Protein AF-A0A9E0LJZ6-F1 (afdb_monomer)

Structure (mmCIF, N/CA/C/O backbone):
data_AF-A0A9E0LJZ6-F1
#
_entry.id   AF-A0A9E0LJZ6-F1
#
loop_
_atom_site.group_PDB
_atom_site.id
_atom_site.type_symbol
_atom_site.label_atom_id
_atom_site.label_alt_id
_atom_site.label_comp_id
_atom_site.label_asym_id
_atom_site.label_entity_id
_atom_site.label_seq_id
_atom_site.pdbx_PDB_ins_code
_atom_site.Cartn_x
_atom_site.Cartn_y
_atom_site.Cartn_z
_atom_site.occupancy
_atom_site.B_iso_or_equiv
_atom_site.auth_seq_id
_atom_site.auth_comp_id
_atom_site.auth_asym_id
_atom_site.auth_atom_id
_atom_site.pdbx_PDB_model_num
ATOM 1 N N . MET A 1 1 ? -37.321 49.271 15.156 1.00 60.94 1 MET A N 1
ATOM 2 C CA . MET A 1 1 ? -35.929 49.272 14.644 1.00 60.94 1 MET A CA 1
ATOM 3 C C . MET A 1 1 ? -35.873 50.138 13.396 1.00 60.94 1 MET A C 1
ATOM 5 O O . MET A 1 1 ? -36.843 50.099 12.647 1.00 60.94 1 MET A O 1
ATOM 9 N N . PRO A 1 2 ? -34.810 50.928 13.169 1.00 79.31 2 PRO A N 1
ATOM 10 C CA . PRO A 1 2 ? -34.727 51.761 11.975 1.00 79.31 2 PRO A CA 1
ATOM 11 C C . PRO A 1 2 ? -34.652 50.883 10.706 1.00 79.31 2 PRO A C 1
ATOM 13 O O . PRO A 1 2 ? -34.009 49.830 10.750 1.00 79.31 2 PRO A O 1
ATOM 16 N N . PRO A 1 3 ? -35.266 51.294 9.577 1.00 79.38 3 PRO A N 1
ATOM 17 C CA . PRO A 1 3 ? -35.329 50.508 8.331 1.00 79.38 3 PRO A CA 1
ATOM 18 C C . PRO A 1 3 ? -33.958 50.049 7.807 1.00 79.38 3 PRO A C 1
ATOM 20 O O . PRO A 1 3 ? -33.821 48.985 7.201 1.00 79.38 3 PRO A O 1
ATOM 23 N N . ILE A 1 4 ? -32.923 50.837 8.104 1.00 78.06 4 ILE A N 1
ATOM 24 C CA . ILE A 1 4 ? -31.530 50.566 7.743 1.00 78.06 4 ILE A CA 1
ATOM 25 C C . ILE A 1 4 ? -30.999 49.331 8.486 1.00 78.06 4 ILE A C 1
ATOM 27 O O . ILE A 1 4 ? -30.350 48.485 7.876 1.00 78.06 4 ILE A O 1
ATOM 31 N N . LEU A 1 5 ? -31.330 49.163 9.773 1.00 74.12 5 LEU A N 1
ATOM 32 C CA . LEU A 1 5 ? -30.885 47.998 10.548 1.00 74.12 5 LEU A CA 1
ATOM 33 C C . LEU A 1 5 ? -31.513 46.697 10.032 1.00 74.12 5 LEU A C 1
ATOM 35 O O . LEU A 1 5 ? -30.839 45.674 9.986 1.00 74.12 5 LEU A O 1
ATOM 39 N N . ILE A 1 6 ? -32.785 46.741 9.624 1.00 79.94 6 ILE A N 1
ATOM 40 C CA . ILE A 1 6 ? -33.495 45.574 9.074 1.00 79.94 6 ILE A CA 1
ATOM 41 C C . ILE A 1 6 ? -32.870 45.155 7.737 1.00 79.94 6 ILE A C 1
ATOM 43 O O . ILE A 1 6 ? -32.620 43.973 7.514 1.00 79.94 6 ILE A O 1
ATOM 47 N N . SER A 1 7 ? -32.548 46.127 6.881 1.00 80.12 7 SER A N 1
ATOM 48 C CA . SER A 1 7 ? -31.916 45.878 5.579 1.00 80.12 7 SER A CA 1
ATOM 49 C C . SER A 1 7 ? -30.518 45.263 5.720 1.00 80.12 7 SER A C 1
ATOM 51 O O . SER A 1 7 ? -30.188 44.311 5.015 1.00 80.12 7 SER A O 1
ATOM 53 N N . ILE A 1 8 ? -29.715 45.744 6.678 1.00 80.94 8 ILE A N 1
ATOM 54 C CA . ILE A 1 8 ? -28.389 45.178 6.975 1.00 80.94 8 ILE A CA 1
ATOM 55 C C . ILE A 1 8 ? -28.513 43.743 7.505 1.00 80.94 8 ILE A C 1
ATOM 57 O O . ILE A 1 8 ? -27.763 42.865 7.083 1.00 80.94 8 ILE A O 1
ATOM 61 N N . LEU A 1 9 ? -29.482 43.475 8.387 1.00 80.25 9 LEU A N 1
ATOM 62 C CA . LEU A 1 9 ? -29.691 42.139 8.948 1.00 80.25 9 LEU A CA 1
ATOM 63 C C . LEU A 1 9 ? -30.089 41.117 7.869 1.00 80.25 9 LEU A C 1
ATOM 65 O O . LEU A 1 9 ? -29.582 39.997 7.862 1.00 80.25 9 LEU A O 1
ATOM 69 N N . LEU A 1 10 ? -30.956 41.515 6.932 1.00 82.19 10 LEU A N 1
ATOM 70 C CA . LEU A 1 10 ? -31.375 40.673 5.808 1.00 82.19 10 LEU A CA 1
ATOM 71 C C . LEU A 1 10 ? -30.221 40.388 4.838 1.00 82.19 10 LEU A C 1
ATOM 73 O O . LEU A 1 10 ? -30.080 39.253 4.387 1.00 82.19 10 LEU A O 1
ATOM 77 N N . LEU A 1 11 ? -29.365 41.377 4.565 1.00 82.75 11 LEU A N 1
ATOM 78 C CA . LEU A 1 11 ? -28.165 41.193 3.742 1.00 82.75 11 LEU A CA 1
ATOM 79 C C . LEU A 1 11 ? -27.162 40.235 4.395 1.00 82.75 11 LEU A C 1
ATOM 81 O O . LEU A 1 11 ? -26.639 39.349 3.722 1.00 82.75 11 LEU A O 1
ATOM 85 N N . LEU A 1 12 ? -26.934 40.359 5.705 1.00 79.44 12 LEU A N 1
ATOM 86 C CA . LEU A 1 12 ? -26.069 39.440 6.450 1.00 79.44 12 LEU A CA 1
ATOM 87 C C . LEU A 1 12 ? -26.633 38.015 6.462 1.00 79.44 12 LEU A C 1
ATOM 89 O O . LEU A 1 12 ? -25.883 37.054 6.292 1.00 79.44 12 LEU A O 1
ATOM 93 N N . PHE A 1 13 ? -27.952 37.868 6.608 1.00 80.19 13 PHE A N 1
ATOM 94 C CA . PHE A 1 13 ? -28.607 36.563 6.569 1.00 80.19 13 PHE A CA 1
ATOM 95 C C . PHE A 1 13 ? -28.528 35.924 5.177 1.00 80.19 13 PHE A C 1
ATOM 97 O O . PHE A 1 13 ? -28.202 34.744 5.060 1.00 80.19 13 PHE A O 1
ATOM 104 N N . ALA A 1 14 ? -28.754 36.705 4.118 1.00 75.50 14 ALA A N 1
ATOM 105 C CA . ALA A 1 14 ? -28.622 36.247 2.738 1.00 75.50 14 ALA A CA 1
ATOM 106 C C . ALA A 1 14 ? -27.175 35.849 2.403 1.00 75.50 14 ALA A C 1
ATOM 108 O O . ALA A 1 14 ? -26.958 34.795 1.808 1.00 75.50 14 ALA A O 1
ATOM 109 N N . ALA A 1 15 ? -26.183 36.629 2.846 1.00 71.81 15 ALA A N 1
ATOM 110 C CA . ALA A 1 15 ? -24.767 36.309 2.669 1.00 71.81 15 ALA A CA 1
ATOM 111 C C . ALA A 1 15 ? -24.363 35.033 3.428 1.00 71.81 15 ALA A C 1
ATOM 113 O O . ALA A 1 15 ? -23.683 34.175 2.868 1.00 71.81 15 ALA A O 1
ATOM 114 N N . ALA A 1 16 ? -24.828 34.857 4.670 1.00 67.50 16 ALA A N 1
ATOM 115 C CA . ALA A 1 16 ? -24.581 33.648 5.454 1.00 67.50 16 ALA A CA 1
ATOM 116 C C . ALA A 1 16 ? -25.258 32.411 4.841 1.00 67.50 16 ALA A C 1
ATOM 118 O O . ALA A 1 16 ? -24.659 31.337 4.790 1.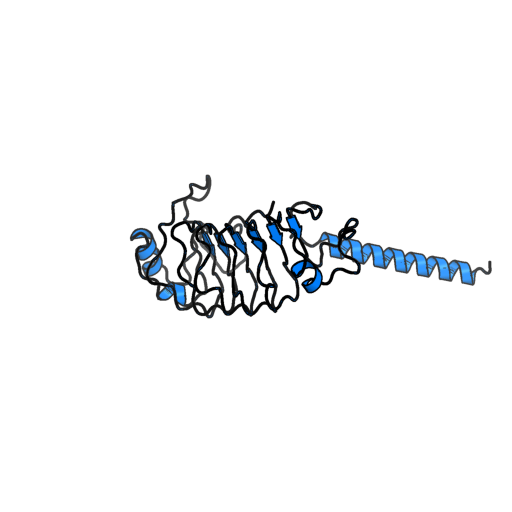00 67.50 16 ALA A O 1
ATOM 119 N N . PHE A 1 17 ? -26.486 32.557 4.336 1.00 71.31 17 PHE A N 1
ATOM 120 C CA . PHE A 1 17 ? -27.202 31.489 3.643 1.00 71.31 17 PHE A CA 1
ATOM 121 C C . PHE A 1 17 ? -26.508 31.099 2.335 1.00 71.31 17 PHE A C 1
ATOM 123 O O . PHE A 1 17 ? -26.328 29.913 2.072 1.00 71.31 17 PHE A O 1
ATOM 130 N N . PHE A 1 18 ? -26.059 32.080 1.550 1.00 64.56 18 PHE A N 1
ATOM 131 C CA . PHE A 1 18 ? -25.319 31.842 0.315 1.00 64.56 18 PHE A CA 1
ATOM 132 C C . PHE A 1 18 ? -23.968 31.173 0.591 1.00 64.56 18 PHE A C 1
ATOM 134 O O . PHE A 1 18 ? -23.630 30.194 -0.064 1.00 64.56 18 PHE A O 1
ATOM 141 N N . LEU A 1 19 ? -23.241 31.603 1.628 1.00 61.75 19 LEU A N 1
ATOM 142 C CA . LEU A 1 19 ? -22.002 30.955 2.065 1.00 61.75 19 LEU A CA 1
ATOM 143 C C . LEU A 1 19 ? -22.247 29.503 2.512 1.00 61.75 19 LEU A C 1
ATOM 145 O O . LEU A 1 19 ? -21.503 28.606 2.127 1.00 61.75 19 LEU A O 1
ATOM 149 N N . LEU A 1 20 ? -23.318 29.247 3.273 1.00 54.41 20 LEU A N 1
ATOM 150 C CA . LEU A 1 20 ? -23.726 27.897 3.680 1.00 54.41 20 LEU A CA 1
ATOM 151 C C . LEU A 1 20 ? -24.157 27.031 2.493 1.00 54.41 20 LEU A C 1
ATOM 153 O O . LEU A 1 20 ? -23.906 25.827 2.497 1.00 54.41 20 LEU A O 1
ATOM 157 N N . MET A 1 21 ? -24.802 27.619 1.488 1.00 57.84 21 MET A N 1
ATOM 158 C CA . MET A 1 21 ? -25.210 26.932 0.269 1.00 57.84 21 MET A CA 1
ATOM 159 C C . MET A 1 21 ? -23.995 26.592 -0.601 1.00 57.84 21 MET A C 1
ATOM 161 O O . MET A 1 21 ? -23.871 25.447 -1.017 1.00 57.84 21 MET A O 1
ATOM 165 N N . VAL A 1 22 ? -23.060 27.526 -0.795 1.00 48.44 22 VAL A N 1
ATOM 166 C CA . VAL A 1 22 ? -21.794 27.289 -1.509 1.00 48.44 22 VAL A CA 1
ATOM 167 C C . VAL A 1 22 ? -20.952 26.235 -0.784 1.00 48.44 22 VAL A C 1
ATOM 169 O O . VAL A 1 22 ? -20.462 25.312 -1.426 1.00 48.44 22 VAL A O 1
ATOM 172 N N . LEU A 1 23 ? -20.869 26.283 0.551 1.00 42.31 23 LEU A N 1
ATOM 173 C CA . LEU A 1 23 ? -20.229 25.233 1.354 1.00 42.31 23 LEU A CA 1
ATOM 174 C C . LEU A 1 23 ? -20.930 23.875 1.192 1.00 42.31 23 LEU A C 1
ATOM 176 O O . LEU A 1 23 ? -20.259 22.857 1.076 1.00 42.31 23 LEU A O 1
ATOM 180 N N . ARG A 1 24 ? -22.268 23.829 1.150 1.00 39.94 24 ARG A N 1
ATOM 181 C CA . ARG A 1 24 ? -23.022 22.580 0.924 1.00 39.94 24 ARG A CA 1
ATOM 182 C C . ARG A 1 24 ? -22.837 22.010 -0.481 1.00 39.94 24 ARG A C 1
ATOM 184 O O . ARG A 1 24 ? -22.787 20.793 -0.602 1.00 39.94 24 ARG A O 1
ATOM 191 N N . VAL A 1 25 ? -22.746 22.865 -1.499 1.00 38.38 25 VAL A N 1
ATOM 192 C CA . VAL A 1 25 ? -22.549 22.468 -2.902 1.00 38.38 25 VAL A CA 1
ATOM 193 C C . VAL A 1 25 ? -21.117 21.976 -3.133 1.00 38.38 25 VAL A C 1
ATOM 195 O O . VAL A 1 25 ? -20.922 20.940 -3.755 1.00 38.38 25 VAL A O 1
ATOM 198 N N . GLN A 1 26 ? -20.111 22.630 -2.545 1.00 38.53 26 GLN A N 1
ATOM 199 C CA . GLN A 1 26 ? -18.722 22.147 -2.588 1.00 38.53 26 GLN A CA 1
ATOM 200 C C . GLN A 1 26 ? -18.559 20.797 -1.866 1.00 38.53 26 GLN A C 1
ATOM 202 O O . GLN A 1 26 ? -17.818 19.937 -2.326 1.00 38.53 26 GLN A O 1
ATOM 207 N N . LEU A 1 27 ? -19.307 20.567 -0.780 1.00 41.47 27 LEU A N 1
ATOM 208 C CA . LEU A 1 27 ? -19.305 19.295 -0.045 1.00 41.47 27 LEU A CA 1
ATOM 209 C C . LEU A 1 27 ? -20.118 18.172 -0.724 1.00 41.47 27 LEU A C 1
ATOM 211 O O . LEU A 1 27 ? -20.012 17.021 -0.301 1.00 41.47 27 LEU A O 1
ATOM 215 N N . SER A 1 28 ? -20.956 18.468 -1.728 1.00 35.09 28 SER A N 1
ATOM 216 C CA . SER A 1 28 ? -21.758 17.450 -2.431 1.00 35.09 28 SER A CA 1
ATOM 217 C C . SER A 1 28 ? -21.076 16.843 -3.657 1.00 35.09 28 SER A C 1
ATOM 219 O O . SER A 1 28 ? -21.513 15.786 -4.106 1.00 35.09 28 SER A O 1
ATOM 221 N N . ASP A 1 29 ? -20.011 17.466 -4.169 1.00 32.94 29 ASP A N 1
ATOM 222 C CA . ASP A 1 29 ? -19.347 17.047 -5.413 1.00 32.94 29 ASP A CA 1
ATOM 223 C C . ASP A 1 29 ? -18.128 16.128 -5.211 1.00 32.94 29 ASP A C 1
ATOM 225 O O . ASP A 1 29 ? -17.578 15.606 -6.189 1.00 32.94 29 ASP A O 1
ATOM 229 N N . SER A 1 30 ? -17.745 15.825 -3.964 1.00 34.53 30 SER A N 1
ATOM 230 C CA . SER A 1 30 ? -16.777 14.756 -3.683 1.00 34.53 30 SER A CA 1
ATOM 231 C C . SER A 1 30 ? -17.416 13.395 -3.979 1.00 34.53 30 SER A C 1
ATOM 233 O O . SER A 1 30 ? -18.012 12.743 -3.120 1.00 34.53 30 SER A O 1
ATOM 235 N N . ARG A 1 31 ? -17.249 12.927 -5.223 1.00 35.88 31 ARG A N 1
ATOM 236 C CA . ARG A 1 31 ? -17.600 11.581 -5.732 1.00 35.88 31 ARG A CA 1
ATOM 237 C C . ARG A 1 31 ? -16.833 10.427 -5.044 1.00 35.88 31 ARG A C 1
ATOM 239 O O . ARG A 1 31 ? -16.705 9.347 -5.617 1.00 35.88 31 ARG A O 1
ATOM 246 N N . PHE A 1 32 ? -16.324 10.636 -3.830 1.00 39.72 32 PHE A N 1
ATOM 247 C CA . PHE A 1 32 ? -15.337 9.775 -3.175 1.00 39.72 32 PHE A CA 1
ATOM 248 C C . PHE A 1 32 ? -15.751 9.187 -1.821 1.00 39.72 32 PHE A C 1
ATOM 250 O O . PHE A 1 32 ? -15.010 8.368 -1.291 1.00 39.72 32 PHE A O 1
ATOM 257 N N . ILE A 1 33 ? -16.949 9.466 -1.294 1.00 41.44 33 ILE A N 1
ATOM 258 C CA . ILE A 1 33 ? -17.387 8.869 -0.019 1.00 41.44 33 ILE A CA 1
ATOM 259 C C . ILE A 1 33 ? -18.487 7.829 -0.254 1.00 41.44 33 ILE A C 1
ATOM 261 O O . ILE A 1 33 ? -19.684 8.130 -0.273 1.00 41.44 33 ILE A O 1
ATOM 265 N N . THR A 1 34 ? -18.096 6.563 -0.398 1.00 38.53 34 THR A N 1
ATOM 266 C CA . THR A 1 34 ? -19.027 5.437 -0.281 1.00 38.53 34 THR A CA 1
ATOM 267 C C . THR A 1 34 ? -19.486 5.315 1.177 1.00 38.53 34 THR A C 1
ATOM 269 O O . THR A 1 34 ? -18.719 4.902 2.031 1.00 38.53 34 THR A O 1
ATOM 272 N N . LYS A 1 35 ? -20.751 5.675 1.446 1.00 43.59 35 LYS A N 1
ATOM 273 C CA . LYS A 1 35 ? -21.507 5.501 2.711 1.00 43.59 35 LYS A CA 1
ATOM 274 C C . LYS A 1 35 ? -20.855 6.085 3.984 1.00 43.59 35 LYS A C 1
ATOM 276 O O . LYS A 1 35 ? -20.031 5.462 4.634 1.00 43.59 35 LYS A O 1
ATOM 281 N N . LYS A 1 36 ? -21.375 7.240 4.423 1.00 50.03 36 LYS A N 1
ATOM 282 C CA . LYS A 1 36 ? -21.139 7.885 5.735 1.00 50.03 36 LYS A CA 1
ATOM 283 C C . LYS A 1 36 ? -21.198 6.884 6.909 1.00 50.03 36 LYS A C 1
ATOM 285 O O . LYS A 1 36 ? -22.291 6.591 7.398 1.00 50.03 36 LYS A O 1
ATOM 290 N N . ARG A 1 37 ? -20.054 6.388 7.389 1.00 55.22 37 ARG A N 1
ATOM 291 C CA . ARG A 1 37 ? -19.952 5.660 8.668 1.00 55.22 37 ARG A CA 1
ATOM 292 C C . ARG A 1 37 ? -19.611 6.623 9.805 1.00 55.22 37 ARG A C 1
ATOM 294 O O . ARG A 1 37 ? -19.312 7.789 9.586 1.00 55.22 37 ARG A O 1
ATOM 301 N N . ARG A 1 38 ? -19.735 6.165 11.048 1.00 66.25 38 ARG A N 1
ATOM 302 C CA . ARG A 1 38 ? -19.218 6.881 12.224 1.00 66.25 38 ARG A CA 1
ATOM 303 C C . ARG A 1 38 ? -17.930 6.194 12.659 1.00 66.25 38 ARG A C 1
ATOM 305 O O . ARG A 1 38 ? -17.842 4.973 12.547 1.00 66.25 38 ARG A O 1
ATOM 312 N N . ASN A 1 39 ? -16.975 6.959 13.183 1.00 76.12 39 ASN A N 1
ATOM 313 C CA . ASN A 1 39 ? -15.792 6.378 13.815 1.00 76.12 39 ASN A CA 1
ATOM 314 C C . ASN A 1 39 ? -16.219 5.530 15.026 1.00 76.12 39 ASN A C 1
ATOM 316 O O . ASN A 1 39 ? -17.137 5.888 15.768 1.00 76.12 39 ASN A O 1
ATOM 320 N N . THR A 1 40 ? -15.560 4.392 15.205 1.00 83.00 40 THR A N 1
ATOM 321 C CA . THR A 1 40 ? -15.781 3.428 16.288 1.00 83.00 40 THR A CA 1
ATOM 322 C C . THR A 1 40 ? -14.434 2.994 16.867 1.00 83.00 40 THR A C 1
ATOM 324 O O . THR A 1 40 ? -13.382 3.395 16.378 1.00 83.00 40 THR A O 1
ATOM 327 N N . ARG A 1 41 ? -14.440 2.126 17.886 1.00 84.12 41 ARG A N 1
ATOM 328 C CA . ARG A 1 41 ? -13.200 1.500 18.375 1.00 84.12 41 ARG A CA 1
ATOM 329 C C . ARG A 1 41 ? -12.527 0.581 17.348 1.00 84.12 41 ARG A C 1
ATOM 331 O O . ARG A 1 41 ? -11.346 0.313 17.498 1.00 84.12 41 ARG A O 1
ATOM 338 N N . LYS A 1 42 ? -13.259 0.126 16.323 1.00 87.62 42 LYS A N 1
ATOM 339 C CA . LYS A 1 42 ? -12.768 -0.803 15.291 1.00 87.62 42 LYS A CA 1
ATOM 340 C C . LYS A 1 42 ? -12.464 -0.142 13.949 1.00 87.62 42 LYS A C 1
ATOM 342 O O . LYS A 1 42 ? -11.757 -0.731 13.144 1.00 87.62 42 LYS A O 1
ATOM 347 N N . TYR A 1 43 ? -12.991 1.056 13.715 1.00 85.38 43 TYR A N 1
ATOM 348 C CA . TYR A 1 43 ? -12.867 1.781 12.452 1.00 85.38 43 TYR A CA 1
ATOM 349 C C . TYR A 1 43 ? -12.652 3.268 12.724 1.00 85.38 43 TYR A C 1
ATOM 351 O O . TYR A 1 43 ? -13.493 3.899 13.372 1.00 85.38 43 TYR A O 1
ATOM 359 N N . ILE A 1 44 ? -11.561 3.829 12.210 1.00 84.19 44 ILE A N 1
ATOM 360 C CA . ILE A 1 44 ? -11.257 5.259 12.297 1.00 84.19 44 ILE A CA 1
ATOM 361 C C . ILE A 1 44 ? -10.967 5.792 10.894 1.00 84.19 44 ILE A C 1
ATOM 363 O O . ILE A 1 44 ? -10.054 5.305 10.240 1.00 84.19 44 ILE A O 1
ATOM 367 N N . CYS A 1 45 ? -11.702 6.825 10.475 1.00 83.06 45 CYS A N 1
ATOM 368 C CA . CYS A 1 45 ? -11.413 7.635 9.291 1.00 83.06 45 CYS A CA 1
ATOM 369 C C . CYS A 1 45 ? -11.106 9.084 9.708 1.00 83.06 45 CYS A C 1
ATOM 371 O O . CYS A 1 45 ? -11.858 9.677 10.495 1.00 83.06 45 CYS A O 1
ATOM 373 N N . LEU A 1 46 ? -9.993 9.633 9.209 1.00 79.25 46 LEU A N 1
ATOM 374 C CA . LEU A 1 46 ? -9.492 10.987 9.497 1.00 79.25 46 LEU A CA 1
ATOM 375 C C . LEU A 1 46 ? -9.496 11.922 8.283 1.00 79.25 46 LEU A C 1
ATOM 377 O O . LEU A 1 46 ? -8.920 13.006 8.355 1.00 79.25 46 LEU A O 1
ATOM 381 N N . HIS A 1 47 ? -10.159 11.526 7.200 1.00 71.31 47 HIS A N 1
ATOM 382 C CA . HIS A 1 47 ? -10.248 12.313 5.978 1.00 71.31 47 HIS A CA 1
ATOM 383 C C . HIS A 1 47 ? -10.756 13.749 6.248 1.00 71.31 47 HIS A C 1
ATOM 385 O O . HIS A 1 47 ? -11.717 13.919 7.005 1.00 71.31 47 HIS A O 1
ATOM 391 N N . PRO A 1 48 ? -10.182 14.801 5.638 1.00 62.25 48 PRO A N 1
ATOM 392 C CA . PRO A 1 48 ? -10.552 16.199 5.887 1.00 62.25 48 PRO A CA 1
ATOM 393 C C . PRO A 1 48 ? -12.031 16.511 5.593 1.00 62.25 48 PRO A C 1
ATOM 395 O O . PRO A 1 48 ? -12.670 17.252 6.348 1.00 62.25 48 PRO A O 1
ATOM 398 N N . ASP A 1 49 ? -12.614 15.889 4.560 1.00 57.44 49 ASP A N 1
ATOM 399 C CA . ASP A 1 49 ? -14.059 15.973 4.270 1.00 57.44 49 ASP A CA 1
ATOM 400 C C . ASP A 1 49 ? -14.945 15.236 5.298 1.00 57.44 49 ASP A C 1
ATOM 402 O O . ASP A 1 49 ? -16.153 15.483 5.394 1.00 57.44 49 ASP A O 1
ATOM 406 N N . TRP A 1 50 ? -14.365 14.365 6.128 1.00 57.16 50 TRP A N 1
ATOM 407 C CA . TRP A 1 50 ? -15.047 13.632 7.193 1.00 57.16 50 TRP A CA 1
ATOM 408 C C . TRP A 1 50 ? -15.202 14.515 8.442 1.00 57.16 50 TRP A C 1
ATOM 410 O O . TRP A 1 50 ? -14.740 14.221 9.545 1.00 57.16 50 TRP A O 1
ATOM 420 N N . ARG A 1 51 ? -15.918 15.637 8.292 1.00 46.38 51 ARG A N 1
ATOM 421 C CA . ARG A 1 51 ? -16.402 16.444 9.422 1.00 46.38 51 ARG A CA 1
ATOM 422 C C . ARG A 1 51 ? -17.519 15.689 10.145 1.00 46.38 51 ARG A C 1
ATOM 424 O O . ARG A 1 51 ? -18.704 15.921 9.896 1.00 46.38 51 ARG A O 1
ATOM 431 N N . VAL A 1 52 ? -17.173 14.772 11.047 1.00 45.62 52 VAL A N 1
ATOM 432 C CA . VAL A 1 52 ? -18.189 14.063 11.839 1.00 45.62 52 VAL A CA 1
ATOM 433 C C . VAL A 1 52 ? -18.838 15.030 12.819 1.00 45.62 52 VAL A C 1
ATOM 435 O O . VAL A 1 52 ? -18.235 15.485 13.790 1.00 45.62 52 VAL A O 1
ATOM 438 N N . LYS A 1 53 ? -20.127 15.297 12.604 1.00 41.38 53 LYS A N 1
ATOM 439 C CA . LYS A 1 53 ? -21.025 15.661 13.696 1.00 41.38 53 LYS A CA 1
ATOM 440 C C . LYS A 1 53 ? -21.186 14.415 14.569 1.00 41.38 53 LYS A C 1
ATOM 442 O O . LYS A 1 53 ? -21.876 13.475 14.179 1.00 41.38 53 LYS A O 1
ATOM 447 N N . GLY A 1 54 ? -20.540 14.426 15.730 1.00 45.94 54 GLY A N 1
ATOM 448 C CA . GLY A 1 54 ? -20.649 13.378 16.738 1.00 45.94 54 GLY A CA 1
ATOM 449 C C . GLY A 1 54 ? -19.366 12.573 16.911 1.00 45.94 54 GLY A C 1
ATOM 450 O O . GLY A 1 54 ? -19.024 11.745 16.075 1.00 45.94 54 GLY A O 1
ATOM 451 N N . MET A 1 55 ? -18.767 12.762 18.087 1.00 44.16 55 MET A N 1
ATOM 452 C CA . MET A 1 55 ? -17.906 11.802 18.778 1.00 44.16 55 MET A CA 1
ATOM 453 C C . MET A 1 55 ? -16.396 11.851 18.480 1.00 44.16 55 MET A C 1
ATOM 455 O O . MET A 1 55 ? -15.795 10.908 17.979 1.00 44.16 55 MET A O 1
ATOM 459 N N . PHE A 1 56 ? -15.772 12.927 18.966 1.00 48.94 56 PHE A N 1
ATOM 460 C CA . PHE A 1 56 ? -14.445 12.886 19.596 1.00 48.94 56 PHE A CA 1
ATOM 461 C C . PHE A 1 56 ? -14.579 13.003 21.129 1.00 48.94 56 PHE A C 1
ATOM 463 O O . PHE A 1 56 ? -13.762 13.643 21.774 1.00 48.94 56 PHE A O 1
ATOM 470 N N . GLU A 1 57 ? -15.615 12.413 21.742 1.00 45.50 57 GLU A N 1
ATOM 471 C CA . GLU A 1 57 ? -15.807 12.483 23.209 1.00 45.50 57 GLU A CA 1
ATOM 472 C C . GLU A 1 57 ? -14.620 11.884 23.990 1.00 45.50 57 GLU A C 1
ATOM 474 O O . GLU A 1 57 ? -14.344 12.297 25.111 1.00 45.50 57 GLU A O 1
ATOM 479 N N . TRP A 1 58 ? -13.861 10.978 23.365 1.00 49.97 58 TRP A N 1
ATOM 480 C CA . TRP A 1 58 ? -12.663 10.337 23.926 1.00 49.97 58 TRP A CA 1
ATOM 481 C C . TRP A 1 58 ? -11.354 11.081 23.613 1.00 49.97 58 TRP A C 1
ATOM 483 O O . TRP A 1 58 ? -10.299 10.738 24.136 1.00 49.97 58 TRP A O 1
ATOM 493 N N . LEU A 1 59 ? -11.401 12.087 22.740 1.00 45.84 59 LEU A N 1
ATOM 494 C CA . LEU A 1 59 ? -10.251 12.855 22.275 1.00 45.84 59 LEU A CA 1
ATOM 495 C C . LEU A 1 59 ? -10.436 14.288 22.782 1.00 45.84 59 LEU A C 1
ATOM 497 O O . LEU A 1 59 ? -11.105 15.096 22.150 1.00 45.84 59 LEU A O 1
ATOM 501 N N . VAL A 1 60 ? -9.840 14.614 23.932 1.00 41.19 60 VAL A N 1
ATOM 502 C CA . VAL A 1 60 ? -9.942 15.942 24.570 1.00 41.19 60 VAL A CA 1
ATOM 503 C C . VAL A 1 60 ? -9.349 17.035 23.664 1.00 41.19 60 VAL A C 1
ATOM 505 O O . VAL A 1 60 ? -8.155 17.299 23.719 1.00 41.19 60 VAL A O 1
ATOM 508 N N . GLY A 1 61 ? -10.145 17.665 22.789 1.00 43.47 61 GLY A N 1
ATOM 509 C CA . GLY A 1 61 ? -9.768 18.813 21.935 1.00 43.47 61 GLY A CA 1
ATOM 510 C C . GLY A 1 61 ? -9.940 18.580 20.419 1.00 43.47 61 GLY A C 1
ATOM 511 O O . GLY A 1 61 ? -10.317 17.477 20.026 1.00 43.47 61 GLY A O 1
ATOM 512 N N . PRO A 1 62 ? -9.681 19.589 19.561 1.00 43.22 62 PRO A N 1
ATOM 513 C CA . PRO A 1 62 ? -9.874 19.483 18.112 1.00 43.22 62 PRO A CA 1
ATOM 514 C C . PRO A 1 62 ? -9.019 18.356 17.504 1.00 43.22 62 PRO A C 1
ATOM 516 O O . PRO A 1 62 ? -7.921 18.090 18.003 1.00 43.22 62 PRO A O 1
ATOM 519 N N . PRO A 1 63 ? -9.504 17.674 16.449 1.00 56.75 63 PRO A N 1
ATOM 520 C CA . PRO A 1 63 ? -8.791 16.558 15.845 1.00 56.75 63 PRO A CA 1
ATOM 521 C C . PRO A 1 63 ? -7.500 17.052 15.191 1.00 56.75 63 PRO A C 1
ATOM 523 O O . PRO A 1 63 ? -7.515 17.676 14.137 1.00 56.75 63 PRO A O 1
ATOM 526 N N . ASN A 1 64 ? -6.373 16.767 15.837 1.00 71.81 64 ASN A N 1
ATOM 527 C CA . ASN A 1 64 ? -5.070 16.751 15.193 1.00 71.81 64 ASN A CA 1
ATOM 528 C C . ASN A 1 64 ? -4.771 15.290 14.846 1.00 71.81 64 ASN A C 1
ATOM 530 O O . ASN A 1 64 ? -4.805 14.441 15.740 1.00 71.81 64 ASN A O 1
ATOM 534 N N . VAL A 1 65 ? -4.488 15.010 13.573 1.00 77.81 65 VAL A N 1
ATOM 535 C CA . VAL A 1 65 ? -4.187 13.666 13.057 1.00 77.81 65 VAL A CA 1
ATOM 536 C C . VAL A 1 65 ? -3.123 12.974 13.909 1.00 77.81 65 VAL A C 1
ATOM 538 O O . VAL A 1 65 ? -3.326 11.842 14.340 1.00 77.81 65 VAL A O 1
ATOM 541 N N . GLN A 1 66 ? -2.066 13.696 14.289 1.00 80.50 66 GLN A N 1
ATOM 542 C CA . GLN A 1 66 ? -0.992 13.173 15.139 1.00 80.50 66 GLN A CA 1
ATOM 543 C C . GLN A 1 66 ? -1.489 12.748 16.524 1.00 80.50 66 GLN A C 1
ATOM 545 O O . GLN A 1 66 ? -1.073 11.725 17.062 1.00 80.50 66 GLN A O 1
ATOM 550 N N . ARG A 1 67 ? -2.431 13.498 17.107 1.00 78.19 67 ARG A N 1
ATOM 551 C CA . ARG A 1 67 ? -2.985 13.168 18.425 1.00 78.19 67 ARG A CA 1
ATOM 552 C C . ARG A 1 67 ? -3.875 11.930 18.379 1.00 78.19 67 ARG A C 1
ATOM 554 O O . ARG A 1 67 ? -3.894 11.170 19.346 1.00 78.19 67 ARG A O 1
ATOM 561 N N . VAL A 1 68 ? -4.622 11.742 17.289 1.00 82.19 68 VAL A N 1
ATOM 562 C CA . VAL A 1 68 ? -5.443 10.537 17.102 1.00 82.19 68 VAL A CA 1
ATOM 563 C C . VAL A 1 68 ? -4.555 9.320 16.890 1.00 82.19 68 VAL A C 1
ATOM 565 O O . VAL A 1 68 ? -4.739 8.310 17.560 1.00 82.19 68 VAL A O 1
ATOM 568 N N . LEU A 1 69 ? -3.560 9.448 16.015 1.00 85.31 69 LEU A N 1
ATOM 569 C CA . LEU A 1 69 ? -2.591 8.397 15.734 1.00 85.31 69 LEU A CA 1
ATOM 570 C C . LEU A 1 69 ? -1.803 7.979 16.989 1.00 85.31 69 LEU A C 1
ATOM 572 O O . LEU A 1 69 ? -1.546 6.795 17.179 1.00 85.31 69 LEU A O 1
ATOM 576 N N . ALA A 1 70 ? -1.498 8.911 17.895 1.00 84.88 70 ALA A N 1
ATOM 577 C CA . ALA A 1 70 ? -0.859 8.600 19.177 1.00 84.88 70 ALA A CA 1
ATOM 578 C C . ALA A 1 70 ? -1.761 7.837 20.172 1.00 84.88 70 ALA A C 1
ATOM 580 O O . ALA A 1 70 ? -1.265 7.332 21.174 1.00 84.88 70 ALA A O 1
ATOM 581 N N . ASN A 1 71 ? -3.077 7.772 19.938 1.00 84.81 71 ASN A N 1
ATOM 582 C CA . ASN A 1 71 ? -4.057 7.194 20.864 1.00 84.81 71 ASN A CA 1
ATOM 583 C C . ASN A 1 71 ? -5.038 6.256 20.142 1.00 84.81 71 ASN A C 1
ATOM 585 O O . ASN A 1 71 ? -6.253 6.321 20.354 1.00 84.81 71 ASN A O 1
ATOM 589 N N . LEU A 1 72 ? -4.522 5.396 19.262 1.00 88.88 72 LEU A N 1
ATOM 590 C CA . LEU A 1 72 ? -5.345 4.416 18.558 1.00 88.88 72 LEU A CA 1
ATOM 591 C C . LEU A 1 72 ? -5.844 3.321 19.524 1.00 88.88 72 LEU A C 1
ATOM 593 O O . LEU A 1 72 ? -5.075 2.830 20.353 1.00 88.88 72 LEU A O 1
ATOM 597 N N . PRO A 1 73 ? -7.122 2.913 19.440 1.00 89.94 73 PRO A N 1
ATOM 598 C CA . PRO A 1 73 ? -7.660 1.851 20.282 1.00 89.94 73 PRO A CA 1
ATOM 599 C C . PRO A 1 73 ? -7.021 0.498 19.939 1.00 89.94 73 PRO A C 1
ATOM 601 O O . PRO A 1 73 ? -6.797 0.182 18.775 1.00 89.94 73 PRO A O 1
ATOM 604 N N . ALA A 1 74 ? -6.788 -0.341 20.952 1.00 91.62 74 ALA A N 1
ATOM 605 C CA . ALA A 1 74 ? -6.190 -1.668 20.759 1.00 91.62 74 ALA A CA 1
ATOM 606 C C . ALA A 1 74 ? -7.050 -2.611 19.890 1.00 91.62 74 ALA A C 1
ATOM 608 O O . ALA A 1 74 ? -6.521 -3.512 19.249 1.00 91.62 74 ALA A O 1
ATOM 609 N N . GLU A 1 75 ? -8.367 -2.390 19.858 1.00 92.19 75 GLU A N 1
ATOM 610 C CA . GLU A 1 75 ? -9.340 -3.152 19.060 1.00 92.19 75 GLU A CA 1
ATOM 611 C C . GLU A 1 75 ? -9.474 -2.645 17.610 1.00 92.19 75 GLU A C 1
ATOM 613 O O . GLU A 1 75 ? -10.357 -3.112 16.890 1.00 92.19 75 GLU A O 1
ATOM 618 N N . LEU A 1 76 ? -8.665 -1.664 17.186 1.00 92.25 76 LEU A N 1
ATOM 619 C CA . LEU A 1 76 ? -8.760 -1.078 15.849 1.00 92.25 76 LEU A CA 1
ATOM 620 C C . LEU A 1 76 ? -8.476 -2.129 14.773 1.00 92.25 76 LEU A C 1
ATOM 622 O O . LEU A 1 76 ? -7.408 -2.732 14.763 1.00 92.25 76 LEU A O 1
ATOM 626 N N . GLU A 1 77 ? -9.415 -2.302 13.843 1.00 94.12 77 GLU A N 1
ATOM 627 C CA . GLU A 1 77 ? -9.286 -3.230 12.715 1.00 94.12 77 GLU A CA 1
ATOM 628 C C . GLU A 1 77 ? -9.048 -2.480 11.396 1.00 94.12 77 GLU A C 1
ATOM 630 O O . GLU A 1 77 ? -8.372 -2.997 10.510 1.00 94.12 77 GLU A O 1
ATOM 635 N N . GLU A 1 78 ? -9.556 -1.253 11.262 1.00 92.38 78 GLU A N 1
ATOM 636 C CA . GLU A 1 78 ? -9.439 -0.453 10.042 1.00 92.38 78 GLU A CA 1
ATOM 637 C C . GLU A 1 78 ? -9.085 1.007 10.361 1.00 92.38 78 GLU A C 1
ATOM 639 O O . GLU A 1 78 ? -9.757 1.670 11.159 1.00 92.38 78 GLU A O 1
ATOM 644 N N . LEU A 1 79 ? -8.033 1.510 9.716 1.00 91.25 79 LEU A N 1
ATOM 645 C CA . LEU A 1 79 ? -7.563 2.885 9.834 1.00 91.25 79 LEU A CA 1
ATOM 646 C C . LEU A 1 79 ? -7.466 3.521 8.449 1.00 91.25 79 LEU A C 1
ATOM 648 O O . LEU A 1 79 ? -6.758 3.024 7.578 1.00 91.25 79 LEU A O 1
ATOM 652 N N . ASP A 1 80 ? -8.143 4.645 8.274 1.00 88.19 80 ASP A N 1
ATOM 653 C CA . ASP A 1 80 ? -8.071 5.482 7.087 1.00 88.19 80 ASP A CA 1
ATOM 654 C C . ASP A 1 80 ? -7.632 6.891 7.494 1.00 88.19 80 ASP A C 1
ATOM 656 O O . ASP A 1 80 ? -8.310 7.591 8.251 1.00 88.19 80 ASP A O 1
ATOM 660 N N . VAL A 1 81 ? -6.462 7.293 7.015 1.00 88.00 81 VAL A N 1
ATOM 661 C CA . VAL A 1 81 ? -5.903 8.632 7.202 1.00 88.00 81 VAL A CA 1
ATOM 662 C C . VAL A 1 81 ? -5.731 9.360 5.877 1.00 88.00 81 VAL A C 1
ATOM 664 O O . VAL A 1 81 ? -4.884 10.242 5.781 1.00 88.00 81 VAL A O 1
ATOM 667 N N . GLY A 1 82 ? -6.501 8.991 4.854 1.00 85.88 82 GLY A N 1
ATOM 668 C CA . GLY A 1 82 ? -6.389 9.586 3.532 1.00 85.88 82 GLY A CA 1
ATOM 669 C C . GLY A 1 82 ? -6.587 11.105 3.524 1.00 85.88 82 GLY A C 1
ATOM 670 O O . GLY A 1 82 ? -7.300 11.661 4.360 1.00 85.88 82 GLY A O 1
ATOM 671 N N . GLU A 1 83 ? -5.927 11.770 2.578 1.00 82.62 83 GLU A N 1
ATOM 672 C CA . GLU A 1 83 ? -5.907 13.220 2.382 1.00 82.62 83 GLU A CA 1
ATOM 673 C C . GLU A 1 83 ? -5.456 13.998 3.638 1.00 82.62 83 GLU A C 1
ATOM 675 O O . GLU A 1 83 ? -5.865 15.136 3.870 1.00 82.62 83 GLU A O 1
ATOM 680 N N . THR A 1 84 ? -4.599 13.395 4.471 1.00 85.31 84 THR A N 1
ATOM 681 C CA . THR A 1 84 ? -3.981 14.071 5.623 1.00 85.31 84 THR A CA 1
ATOM 682 C C . THR A 1 84 ? -2.511 14.417 5.376 1.00 85.31 84 THR A C 1
ATOM 684 O O . THR A 1 84 ? -1.833 13.825 4.539 1.00 85.31 84 THR A O 1
ATOM 687 N N . ASP A 1 85 ? -1.979 15.354 6.164 1.00 87.81 85 ASP A N 1
ATOM 688 C CA . ASP A 1 85 ? -0.583 15.809 6.074 1.00 87.81 85 ASP A CA 1
ATOM 689 C C . ASP A 1 85 ? 0.394 14.949 6.897 1.00 87.81 85 ASP A C 1
ATOM 691 O O . ASP A 1 85 ? 1.390 15.453 7.425 1.00 87.81 85 ASP A O 1
ATOM 695 N N . ILE A 1 86 ? 0.113 13.654 7.076 1.00 90.12 86 ILE A N 1
ATOM 696 C CA . ILE A 1 86 ? 1.040 12.783 7.808 1.00 90.12 86 ILE A CA 1
ATOM 697 C C . ILE A 1 86 ? 2.350 12.630 7.041 1.00 90.12 86 ILE A C 1
ATOM 699 O O . ILE A 1 86 ? 2.359 12.491 5.822 1.00 90.12 86 ILE A O 1
ATOM 703 N N . VAL A 1 87 ? 3.456 12.639 7.783 1.00 91.81 87 VAL A N 1
ATOM 704 C CA . VAL A 1 87 ? 4.802 12.387 7.244 1.00 91.81 87 VAL A CA 1
ATOM 705 C C . VAL A 1 87 ? 5.237 10.944 7.506 1.00 91.81 87 VAL A C 1
ATOM 707 O O . VAL A 1 87 ? 5.977 10.362 6.716 1.00 91.81 87 VAL A O 1
ATOM 710 N N . SER A 1 88 ? 4.730 10.356 8.592 1.00 91.38 88 SER A N 1
ATOM 711 C CA . SER A 1 88 ? 4.941 8.969 9.003 1.00 91.38 88 SER A CA 1
ATOM 712 C C . SER A 1 88 ? 3.810 8.508 9.932 1.00 91.38 88 SER A C 1
ATOM 714 O O . SER A 1 88 ? 3.039 9.321 10.456 1.00 91.38 88 SER A O 1
ATOM 716 N N . PHE A 1 89 ? 3.709 7.194 10.136 1.00 90.88 89 PHE A N 1
ATOM 717 C CA . PHE A 1 89 ? 2.840 6.594 11.151 1.00 90.88 89 PHE A CA 1
ATOM 718 C C . PHE A 1 89 ? 3.569 6.488 12.496 1.00 90.88 89 PHE A C 1
ATOM 720 O O . PHE A 1 89 ? 4.771 6.216 12.506 1.00 90.88 89 PHE A O 1
ATOM 727 N N . PRO A 1 90 ? 2.881 6.639 13.643 1.00 85.12 90 PRO A N 1
ATOM 728 C CA . PRO A 1 90 ? 3.490 6.308 14.922 1.00 85.12 90 PRO A CA 1
ATOM 729 C C . PRO A 1 90 ? 3.698 4.797 15.031 1.00 85.12 90 PRO A C 1
ATOM 731 O O . PRO A 1 90 ? 2.848 4.001 14.625 1.00 85.12 90 PRO A O 1
ATOM 734 N N . ALA A 1 91 ? 4.811 4.408 15.644 1.00 79.00 91 ALA A N 1
ATOM 735 C CA . ALA A 1 91 ? 5.072 3.030 16.022 1.00 79.00 91 ALA A CA 1
ATOM 736 C C . ALA A 1 91 ? 4.850 2.849 17.538 1.00 79.00 91 ALA A C 1
ATOM 738 O O . ALA A 1 91 ? 5.335 3.677 18.314 1.00 79.00 91 ALA A O 1
ATOM 739 N N . PRO A 1 92 ? 4.174 1.772 17.987 1.00 88.00 92 PRO A N 1
ATOM 740 C CA . PRO A 1 92 ? 3.533 0.726 17.184 1.00 88.00 92 PRO A CA 1
ATOM 741 C C . PRO A 1 92 ? 2.087 1.076 16.774 1.00 88.00 92 PRO A C 1
ATOM 743 O O . PRO A 1 92 ? 1.330 1.653 17.555 1.00 88.00 92 PRO A O 1
ATOM 746 N N . LEU A 1 93 ? 1.671 0.649 15.576 1.00 93.31 93 LEU A N 1
ATOM 747 C CA . LEU A 1 93 ? 0.250 0.571 15.211 1.00 93.31 93 LEU A CA 1
ATOM 748 C C . LEU A 1 93 ? -0.435 -0.593 15.965 1.00 93.31 93 LEU A C 1
ATOM 750 O O . LEU A 1 93 ? 0.246 -1.546 16.356 1.00 93.31 93 LEU A O 1
ATOM 754 N N . PRO A 1 94 ? -1.769 -0.563 16.166 1.00 94.62 94 PRO A N 1
ATOM 755 C CA . PRO A 1 94 ? -2.486 -1.625 16.872 1.00 94.62 94 PRO A CA 1
ATOM 756 C C . PRO A 1 94 ? -2.265 -3.011 16.250 1.00 94.62 94 PRO A C 1
ATOM 758 O O . PRO A 1 94 ? -2.412 -3.190 15.044 1.00 94.62 94 PRO A O 1
ATOM 761 N N . ALA A 1 95 ? -1.972 -4.014 17.082 1.00 95.56 95 ALA A N 1
ATOM 762 C CA . ALA A 1 95 ? -1.626 -5.367 16.630 1.00 95.56 95 ALA A CA 1
ATOM 763 C C . ALA A 1 95 ? -2.770 -6.132 15.934 1.00 95.56 95 ALA A C 1
ATOM 765 O O . ALA A 1 95 ? -2.522 -7.170 15.332 1.00 95.56 95 ALA A O 1
ATOM 766 N N . GLY A 1 96 ? -4.016 -5.658 16.059 1.00 95.94 96 GLY A N 1
ATOM 767 C CA . GLY A 1 96 ? -5.196 -6.219 15.391 1.00 95.94 96 GLY A CA 1
ATOM 768 C C . GLY A 1 96 ? -5.592 -5.498 14.099 1.00 95.94 96 GLY A C 1
ATOM 769 O O . GLY A 1 96 ? -6.633 -5.827 13.528 1.00 95.94 96 GLY A O 1
ATOM 770 N N . LEU A 1 97 ? -4.803 -4.514 13.651 1.00 96.50 97 LEU A N 1
ATOM 771 C CA . LEU A 1 97 ? -5.118 -3.698 12.482 1.00 96.50 97 LEU A CA 1
ATOM 772 C C . LEU A 1 97 ? -5.040 -4.541 11.203 1.00 96.50 97 LEU A C 1
ATOM 774 O O . LEU A 1 97 ? -3.992 -5.091 10.877 1.00 96.50 97 LEU A O 1
ATOM 778 N N . LYS A 1 98 ? -6.147 -4.629 10.467 1.00 96.19 98 LYS A N 1
ATOM 779 C CA . LYS A 1 98 ? -6.278 -5.425 9.238 1.00 96.19 98 LYS A CA 1
ATOM 780 C C . LYS A 1 98 ? -6.187 -4.580 7.977 1.00 96.19 98 LYS A C 1
ATOM 782 O O . LYS A 1 98 ? -5.690 -5.061 6.964 1.00 96.19 98 LYS A O 1
ATOM 787 N N . LYS A 1 99 ? -6.679 -3.339 8.008 1.00 94.88 99 LYS A N 1
ATOM 788 C CA . LYS A 1 99 ? -6.663 -2.448 6.841 1.00 94.88 99 LYS A CA 1
ATOM 789 C C . LYS A 1 99 ? -6.105 -1.082 7.195 1.00 94.88 99 LYS A C 1
ATOM 791 O O . LYS A 1 99 ? -6.528 -0.479 8.182 1.00 94.88 99 LYS A O 1
ATOM 796 N N . LEU A 1 100 ? -5.205 -0.590 6.352 1.00 95.06 100 LEU A N 1
ATOM 797 C CA . LEU A 1 100 ? -4.613 0.734 6.477 1.00 95.06 100 LEU A CA 1
ATOM 798 C C . LEU A 1 100 ? -4.694 1.479 5.140 1.00 95.06 100 LEU A C 1
ATOM 800 O O . LEU A 1 100 ? -4.164 1.001 4.139 1.00 95.06 100 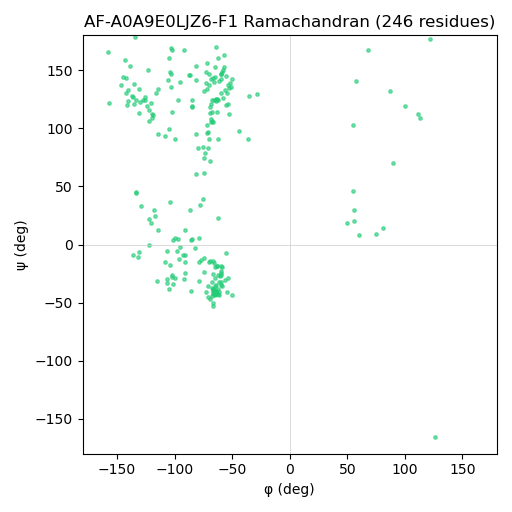LEU A O 1
ATOM 804 N N . SER A 1 101 ? -5.329 2.652 5.139 1.00 91.75 101 SER A N 1
ATOM 805 C CA . SER A 1 101 ? -5.300 3.603 4.024 1.00 91.75 101 SER A CA 1
ATOM 806 C C . SER A 1 101 ? -4.593 4.888 4.430 1.00 91.75 101 SER A C 1
ATOM 808 O O . SER A 1 101 ? -4.895 5.457 5.477 1.00 91.75 101 SER A O 1
ATOM 810 N N . ALA A 1 102 ? -3.693 5.362 3.577 1.00 92.00 1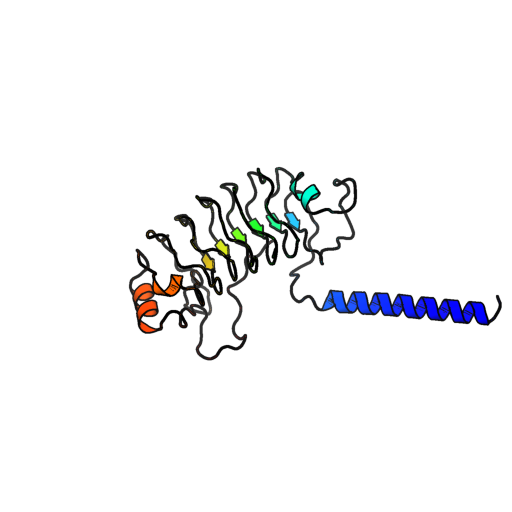02 ALA A N 1
ATOM 811 C CA . ALA A 1 102 ? -3.067 6.680 3.635 1.00 92.00 102 ALA A CA 1
ATOM 812 C C . ALA A 1 102 ? -3.184 7.389 2.279 1.00 92.00 102 ALA A C 1
ATOM 814 O O . ALA A 1 102 ? -2.277 8.101 1.853 1.00 92.00 102 ALA A O 1
ATOM 815 N N . ARG A 1 103 ? -4.280 7.134 1.559 1.00 86.50 103 ARG A N 1
ATOM 816 C CA . ARG A 1 103 ? -4.489 7.656 0.211 1.00 86.50 103 ARG A CA 1
ATOM 817 C C . ARG A 1 103 ? -4.259 9.167 0.154 1.00 86.50 103 ARG A C 1
ATOM 819 O O . ARG A 1 103 ? -4.738 9.878 1.018 1.00 86.50 103 ARG A O 1
ATOM 826 N N . ASP A 1 104 ? -3.557 9.663 -0.855 1.00 86.69 104 ASP A N 1
ATOM 827 C CA . ASP A 1 104 ? -3.282 11.092 -1.047 1.00 86.69 104 ASP A CA 1
ATOM 828 C C . ASP A 1 104 ? -2.598 11.783 0.146 1.00 86.69 104 ASP A C 1
ATOM 830 O O . ASP A 1 104 ? -2.588 13.012 0.234 1.00 86.69 104 ASP A O 1
ATOM 834 N N . CYS A 1 105 ? -1.952 11.031 1.042 1.00 90.62 105 CYS A N 1
ATOM 835 C CA . CYS A 1 105 ? -1.030 11.602 2.018 1.00 90.62 105 CYS A CA 1
ATOM 836 C C . CYS A 1 105 ? 0.263 12.007 1.301 1.00 90.62 105 CYS A C 1
ATOM 838 O O . CYS A 1 105 ? 1.265 11.292 1.326 1.00 90.62 105 CYS A O 1
ATOM 840 N N . ARG A 1 106 ? 0.245 13.156 0.618 1.00 93.00 106 ARG A N 1
ATOM 841 C CA . ARG A 1 106 ? 1.351 13.637 -0.235 1.00 93.00 106 ARG A CA 1
ATOM 842 C C . ARG A 1 106 ? 2.628 13.975 0.533 1.00 93.00 106 ARG A C 1
ATOM 844 O O . ARG A 1 106 ? 3.686 14.106 -0.076 1.00 93.00 106 ARG A O 1
ATOM 851 N N . SER A 1 107 ? 2.526 14.126 1.850 1.00 95.31 107 SER A N 1
ATOM 852 C CA . SER A 1 107 ? 3.658 14.361 2.749 1.00 95.31 107 SER A CA 1
ATOM 853 C C . SER A 1 107 ? 4.245 13.076 3.337 1.00 95.31 107 SER A C 1
ATOM 855 O O . SER A 1 107 ? 5.302 13.157 3.953 1.00 95.31 107 SER A O 1
ATOM 857 N N . LEU A 1 108 ? 3.601 11.915 3.149 1.00 96.19 108 LEU A N 1
ATOM 858 C CA . LEU A 1 108 ? 4.072 10.636 3.680 1.00 96.19 108 LEU A CA 1
ATOM 859 C C . LEU A 1 108 ? 5.342 10.222 2.938 1.00 96.19 108 LEU A C 1
ATOM 861 O O . LEU A 1 108 ? 5.306 10.007 1.729 1.00 96.19 108 LEU A O 1
ATOM 865 N N . GLU A 1 109 ? 6.447 10.102 3.666 1.00 96.44 109 GLU A N 1
ATOM 866 C CA . GLU A 1 109 ? 7.762 9.803 3.086 1.00 96.44 109 GLU A CA 1
ATOM 867 C C . GLU A 1 109 ? 8.182 8.353 3.338 1.00 96.44 109 GLU A C 1
ATOM 869 O O . GLU A 1 109 ? 8.753 7.702 2.457 1.00 96.44 109 GLU A O 1
ATOM 874 N N . VAL A 1 110 ? 7.865 7.829 4.526 1.00 95.62 110 VAL A N 1
ATOM 875 C CA . VAL A 1 110 ? 8.335 6.523 4.995 1.00 95.62 110 VAL A CA 1
ATOM 876 C C . VAL A 1 110 ? 7.250 5.795 5.787 1.00 95.62 110 VAL A C 1
ATOM 878 O O . VAL A 1 110 ? 6.510 6.392 6.573 1.00 95.62 110 VAL A O 1
ATOM 881 N N . VAL A 1 111 ? 7.200 4.475 5.615 1.00 95.19 111 VAL A N 1
ATOM 882 C CA . VAL A 1 111 ? 6.490 3.541 6.492 1.00 95.19 111 VAL A CA 1
ATOM 883 C C . VAL A 1 111 ? 7.519 2.561 7.061 1.00 95.19 111 VAL A C 1
ATOM 885 O O . VAL A 1 111 ? 8.032 1.725 6.326 1.00 95.19 111 VAL A O 1
ATOM 888 N N . ASP A 1 112 ? 7.842 2.671 8.354 1.00 88.88 112 ASP A N 1
ATOM 889 C CA . ASP A 1 112 ? 8.937 1.898 8.972 1.00 88.88 112 ASP A CA 1
ATOM 890 C C . ASP A 1 112 ? 8.519 0.507 9.460 1.00 88.88 112 ASP A C 1
ATOM 892 O O . ASP A 1 112 ? 9.264 -0.461 9.316 1.00 88.88 112 ASP A O 1
ATOM 896 N N . ALA A 1 113 ? 7.329 0.399 10.054 1.00 91.38 113 ALA A N 1
ATOM 897 C CA . ALA A 1 113 ? 6.835 -0.834 10.653 1.00 91.38 113 ALA A CA 1
ATOM 898 C C . ALA A 1 113 ? 5.325 -0.976 10.462 1.00 91.38 113 ALA A C 1
ATOM 900 O O . ALA A 1 113 ? 4.574 -0.001 10.523 1.00 91.38 113 ALA A O 1
ATOM 901 N N . LEU A 1 114 ? 4.887 -2.217 10.263 1.00 94.94 114 LEU A N 1
ATOM 902 C CA . LEU A 1 114 ? 3.493 -2.588 10.068 1.00 94.94 114 LEU A CA 1
ATOM 903 C C . LEU A 1 114 ? 3.179 -3.833 10.915 1.00 94.94 114 LEU A C 1
ATOM 905 O O . LEU A 1 114 ? 4.009 -4.738 10.966 1.00 94.94 114 LEU A O 1
ATOM 909 N N . PRO A 1 115 ? 2.013 -3.902 11.582 1.00 94.81 115 PRO A N 1
ATOM 910 C CA . PRO A 1 115 ? 1.556 -5.115 12.251 1.00 94.81 115 PRO A CA 1
ATOM 911 C C . PRO A 1 115 ? 1.393 -6.288 11.276 1.00 94.81 115 PRO A C 1
ATOM 913 O O . PRO A 1 115 ? 0.882 -6.109 10.170 1.00 94.81 115 PRO A O 1
ATOM 916 N N . ASP A 1 116 ? 1.732 -7.501 11.720 1.00 95.44 116 ASP A N 1
ATOM 917 C CA . ASP A 1 116 ? 1.609 -8.728 10.913 1.00 95.44 116 ASP A CA 1
ATOM 918 C C . ASP A 1 116 ? 0.161 -9.069 10.519 1.00 95.44 116 ASP A C 1
ATOM 920 O O . ASP A 1 116 ? -0.060 -9.838 9.585 1.00 95.44 116 ASP A O 1
ATOM 924 N N . SER A 1 117 ? -0.827 -8.494 11.213 1.00 96.75 117 SER A N 1
ATOM 925 C CA . SER A 1 117 ? -2.261 -8.677 10.964 1.00 96.75 117 SER A CA 1
ATOM 926 C C . SER A 1 117 ? -2.786 -7.951 9.727 1.00 96.75 117 SER A C 1
ATOM 928 O O . SER A 1 117 ? -3.938 -8.171 9.352 1.00 96.75 117 SER A O 1
ATOM 930 N N . ILE A 1 118 ? -2.001 -7.050 9.128 1.00 97.12 118 ILE A N 1
ATOM 931 C CA . ILE A 1 118 ? -2.461 -6.245 7.998 1.00 97.12 118 ILE A CA 1
ATOM 932 C C . ILE A 1 118 ? -2.692 -7.135 6.775 1.00 97.12 118 ILE A C 1
ATOM 934 O O . ILE A 1 118 ? -1.790 -7.813 6.291 1.00 97.12 118 ILE A O 1
ATOM 938 N N . GLU A 1 119 ? -3.907 -7.055 6.241 1.00 95.25 119 GLU A N 1
ATOM 939 C CA . GLU A 1 119 ? -4.360 -7.735 5.030 1.00 95.25 119 GLU A CA 1
ATOM 940 C C . GLU A 1 119 ? -4.411 -6.785 3.822 1.00 95.25 119 GLU A C 1
ATOM 942 O O . GLU A 1 119 ? -4.248 -7.234 2.687 1.00 95.25 119 GLU A O 1
ATOM 947 N N . VAL A 1 120 ? -4.623 -5.480 4.047 1.00 93.25 120 VAL A N 1
ATOM 948 C CA . VAL A 1 120 ? -4.784 -4.468 2.986 1.00 93.25 120 VAL A CA 1
ATOM 949 C C . VAL A 1 120 ? -3.990 -3.201 3.306 1.00 93.25 120 VAL A C 1
ATOM 951 O O . VAL A 1 120 ? -4.192 -2.589 4.359 1.00 93.25 120 VAL A O 1
ATOM 954 N N . LEU A 1 121 ? -3.146 -2.776 2.362 1.00 95.75 121 LEU A N 1
ATOM 955 C CA . LEU A 1 121 ? -2.401 -1.514 2.392 1.00 95.75 121 LEU A CA 1
ATOM 956 C C . LEU A 1 121 ? -2.752 -0.650 1.183 1.00 95.75 121 LEU A C 1
ATOM 958 O O . LEU A 1 121 ? -2.532 -1.073 0.048 1.00 95.75 121 LEU A O 1
ATOM 962 N N . ASP A 1 122 ? -3.238 0.568 1.423 1.00 92.75 122 ASP A N 1
ATOM 963 C CA . ASP A 1 122 ? -3.531 1.545 0.373 1.00 92.75 122 ASP A CA 1
ATOM 964 C C . ASP A 1 122 ? -2.764 2.859 0.568 1.00 92.75 122 ASP A C 1
ATOM 966 O O . ASP A 1 122 ? -3.092 3.669 1.431 1.00 92.75 122 ASP A O 1
ATOM 970 N N . PHE A 1 123 ? -1.752 3.066 -0.272 1.00 95.19 123 PHE A N 1
ATOM 971 C CA . PHE A 1 123 ? -0.898 4.252 -0.350 1.00 95.19 123 PHE A CA 1
ATOM 972 C C . PHE A 1 123 ? -1.014 4.952 -1.713 1.00 95.19 123 PHE A C 1
ATOM 974 O O . PHE A 1 123 ? -0.055 5.545 -2.213 1.00 95.19 123 PHE A O 1
ATOM 981 N N . TRP A 1 124 ? -2.177 4.849 -2.365 1.00 90.31 124 TRP A N 1
ATOM 982 C CA . TRP A 1 124 ? -2.440 5.538 -3.628 1.00 90.31 124 TRP A CA 1
ATOM 983 C C . TRP A 1 124 ? -2.193 7.044 -3.500 1.00 90.31 124 TRP A C 1
ATOM 985 O O . TRP A 1 124 ? -2.714 7.671 -2.586 1.00 90.31 124 TRP A O 1
ATOM 995 N N . GLY A 1 125 ? -1.426 7.639 -4.414 1.00 88.50 125 GLY A N 1
ATOM 996 C CA . GLY A 1 125 ? -1.207 9.090 -4.437 1.00 88.50 125 GLY A CA 1
ATOM 997 C C . GLY A 1 125 ? -0.258 9.619 -3.352 1.00 88.50 125 GLY A C 1
ATOM 998 O O . GLY A 1 125 ? -0.119 10.833 -3.203 1.00 88.50 125 GLY A O 1
ATOM 999 N N . CYS A 1 126 ? 0.432 8.748 -2.606 1.00 95.00 126 CYS A N 1
ATOM 1000 C CA . CYS A 1 126 ? 1.519 9.148 -1.707 1.00 95.00 126 CYS A CA 1
ATOM 1001 C C . CYS A 1 126 ? 2.788 9.495 -2.506 1.00 95.00 126 CYS A C 1
ATOM 1003 O O . CYS A 1 126 ? 3.750 8.729 -2.539 1.00 95.00 126 CYS A O 1
ATOM 1005 N N . GLU A 1 127 ? 2.798 10.654 -3.165 1.00 96.06 127 GLU A N 1
ATOM 1006 C CA . GLU A 1 127 ? 3.840 11.047 -4.131 1.00 96.06 127 GLU A CA 1
ATOM 1007 C C . GLU A 1 127 ? 5.263 11.111 -3.557 1.00 96.06 127 GLU A C 1
ATOM 1009 O O . GLU A 1 127 ? 6.225 11.007 -4.315 1.00 96.06 127 GLU A O 1
ATOM 1014 N N . LYS A 1 128 ? 5.410 11.276 -2.236 1.00 97.69 128 LYS A N 1
ATOM 1015 C CA . LYS A 1 128 ? 6.704 11.304 -1.541 1.00 97.69 128 LYS A CA 1
ATOM 1016 C C . LYS A 1 128 ? 7.101 9.982 -0.889 1.00 97.69 128 LYS A C 1
ATOM 1018 O O . LYS A 1 128 ? 8.225 9.885 -0.401 1.00 97.69 128 LYS A O 1
ATOM 1023 N N . LEU A 1 129 ? 6.226 8.975 -0.889 1.00 97.81 129 LEU A N 1
ATOM 1024 C CA . LEU A 1 129 ? 6.497 7.704 -0.224 1.00 97.81 129 LEU A CA 1
ATOM 1025 C C . LEU A 1 129 ? 7.622 6.987 -0.965 1.00 97.81 129 LEU A C 1
ATOM 1027 O O . LEU A 1 129 ? 7.414 6.471 -2.064 1.00 97.81 129 LEU A O 1
ATOM 1031 N N . ALA A 1 130 ? 8.804 6.983 -0.360 1.00 96.19 130 ALA A N 1
ATOM 1032 C CA . ALA A 1 130 ? 10.034 6.467 -0.946 1.00 96.19 130 ALA A CA 1
ATOM 1033 C C . ALA A 1 130 ? 10.490 5.157 -0.294 1.00 96.19 130 ALA A C 1
ATOM 1035 O O . ALA A 1 130 ? 11.306 4.441 -0.872 1.00 96.19 130 ALA A O 1
ATOM 1036 N N . GLN A 1 131 ? 9.938 4.811 0.874 1.00 94.88 131 GLN A N 1
ATOM 1037 C CA . GLN A 1 131 ? 10.329 3.617 1.615 1.00 94.88 131 GLN A CA 1
ATOM 1038 C C . GLN A 1 131 ? 9.135 2.929 2.289 1.00 94.88 131 GLN A C 1
ATOM 1040 O O . GLN A 1 131 ? 8.361 3.548 3.019 1.00 94.88 131 GLN A O 1
ATOM 1045 N N . LEU A 1 132 ? 9.037 1.618 2.066 1.00 95.38 132 LEU A N 1
ATOM 1046 C CA . LEU A 1 132 ? 8.210 0.681 2.831 1.00 95.38 132 LEU A CA 1
ATOM 1047 C C . LEU A 1 132 ? 9.090 -0.118 3.810 1.00 95.38 132 LEU A C 1
ATOM 1049 O O . LEU A 1 132 ? 10.316 -0.128 3.645 1.00 95.38 132 LEU A O 1
ATOM 1053 N N . PRO A 1 133 ? 8.500 -0.841 4.782 1.00 92.50 133 PRO A N 1
ATOM 1054 C CA . PRO A 1 133 ? 9.265 -1.717 5.658 1.00 92.50 133 PRO A CA 1
ATOM 1055 C C . PRO A 1 133 ? 10.011 -2.778 4.846 1.00 92.50 133 PRO A C 1
ATOM 1057 O O . PRO A 1 133 ? 9.516 -3.253 3.822 1.00 92.50 133 PRO A O 1
ATOM 1060 N N . THR A 1 134 ? 11.181 -3.202 5.325 1.00 88.19 134 THR A N 1
ATOM 1061 C CA . THR A 1 134 ? 12.002 -4.224 4.646 1.00 88.19 134 THR A CA 1
ATOM 1062 C C . THR A 1 134 ? 11.291 -5.570 4.506 1.00 88.19 134 THR A C 1
ATOM 1064 O O . THR A 1 134 ? 11.584 -6.324 3.579 1.00 88.19 134 THR A O 1
ATOM 1067 N N . SER A 1 135 ? 10.352 -5.870 5.407 1.00 89.38 135 SER A N 1
ATOM 1068 C CA . SER A 1 135 ? 9.474 -7.041 5.353 1.00 89.38 135 SER A CA 1
ATOM 1069 C C . SER A 1 135 ? 8.018 -6.598 5.429 1.00 89.38 135 SER A C 1
ATOM 1071 O O . SER A 1 135 ? 7.637 -5.871 6.345 1.00 89.38 135 SER A O 1
ATOM 1073 N N . LEU A 1 136 ? 7.207 -7.043 4.470 1.00 93.81 136 LEU A N 1
ATOM 1074 C CA . LEU A 1 136 ? 5.765 -6.811 4.493 1.00 93.81 136 LEU A CA 1
ATOM 1075 C C . LEU A 1 136 ? 5.053 -7.835 5.395 1.00 93.81 136 LEU A C 1
ATOM 1077 O O . LEU A 1 136 ? 5.543 -8.959 5.535 1.00 93.81 136 LEU A O 1
ATOM 1081 N N . PRO A 1 137 ? 3.882 -7.478 5.959 1.00 94.81 137 PRO A N 1
ATOM 1082 C CA . PRO A 1 137 ? 3.068 -8.383 6.767 1.00 94.81 137 PRO A CA 1
ATOM 1083 C C . PRO A 1 137 ? 2.766 -9.696 6.040 1.00 94.81 137 PRO A C 1
ATOM 1085 O O . PRO A 1 137 ? 2.371 -9.700 4.874 1.00 94.81 137 PRO A O 1
ATOM 1088 N N . THR A 1 138 ? 2.908 -10.826 6.733 1.00 92.88 138 THR A N 1
ATOM 1089 C CA . THR A 1 138 ? 2.679 -12.154 6.128 1.00 92.88 138 THR A CA 1
ATOM 1090 C C . THR A 1 138 ? 1.219 -12.398 5.736 1.00 92.88 138 THR A C 1
ATOM 1092 O O . THR A 1 138 ? 0.963 -13.176 4.817 1.00 92.88 138 THR A O 1
ATOM 1095 N N . ALA A 1 139 ? 0.272 -11.716 6.392 1.00 95.00 139 ALA A N 1
ATOM 1096 C CA . ALA A 1 139 ? -1.157 -11.774 6.090 1.00 95.00 139 ALA A CA 1
ATOM 1097 C C . ALA A 1 139 ? -1.592 -10.853 4.934 1.00 95.00 139 ALA A C 1
ATOM 1099 O O . ALA A 1 139 ? -2.769 -10.870 4.565 1.00 95.00 139 ALA A O 1
ATOM 1100 N N . LEU A 1 140 ? -0.678 -10.055 4.367 1.00 94.06 140 LEU A N 1
ATOM 1101 C CA . LEU A 1 140 ? -1.001 -9.067 3.341 1.00 94.06 140 LEU A CA 1
ATOM 1102 C C . LEU A 1 140 ? -1.514 -9.748 2.067 1.00 94.06 140 LEU A C 1
ATOM 1104 O O . LEU A 1 140 ? -0.821 -10.559 1.453 1.00 94.06 140 LEU A O 1
ATOM 1108 N N . LYS A 1 141 ? -2.719 -9.358 1.653 1.00 89.06 141 LYS A N 1
ATOM 1109 C CA . LYS A 1 141 ? -3.395 -9.827 0.438 1.00 89.06 141 LYS A CA 1
ATOM 1110 C C . LYS A 1 141 ? -3.408 -8.763 -0.646 1.00 89.06 141 LYS A C 1
ATOM 1112 O O . LYS A 1 141 ? -3.344 -9.106 -1.820 1.00 89.06 141 LYS A O 1
ATOM 1117 N N . GLU A 1 142 ? -3.479 -7.487 -0.276 1.00 87.81 142 GLU A N 1
ATOM 1118 C CA . GLU A 1 142 ? -3.623 -6.388 -1.232 1.00 87.81 142 GLU A CA 1
ATOM 1119 C C . GLU A 1 142 ? -2.649 -5.246 -0.924 1.00 87.81 142 GLU A C 1
ATOM 1121 O O . GLU A 1 142 ? -2.653 -4.696 0.180 1.00 87.81 142 GLU A O 1
ATOM 1126 N N . LEU A 1 143 ? -1.839 -4.870 -1.917 1.00 92.25 143 LEU A N 1
ATOM 1127 C CA . LEU A 1 143 ? -0.894 -3.758 -1.839 1.00 92.25 143 LEU A CA 1
ATOM 1128 C C . LEU A 1 143 ? -1.139 -2.748 -2.963 1.00 92.25 143 LEU A C 1
ATOM 1130 O O . LEU A 1 143 ? -0.972 -3.056 -4.143 1.00 92.25 143 LEU A O 1
ATOM 1134 N N . TRP A 1 144 ? -1.460 -1.513 -2.588 1.00 89.81 144 TRP A N 1
ATOM 1135 C CA . TRP A 1 144 ? -1.693 -0.414 -3.519 1.00 89.81 144 TRP A CA 1
ATOM 1136 C C . TRP A 1 144 ? -0.684 0.701 -3.258 1.00 89.81 144 TRP A C 1
ATOM 1138 O O . TRP A 1 144 ? -0.726 1.368 -2.232 1.00 89.81 144 TRP A O 1
ATOM 1148 N N . VAL A 1 145 ? 0.237 0.911 -4.193 1.00 93.06 145 VAL A N 1
ATOM 1149 C CA . VAL A 1 145 ? 1.331 1.896 -4.117 1.00 93.06 145 VAL A CA 1
ATOM 1150 C C . VAL A 1 145 ? 1.427 2.688 -5.417 1.00 93.06 145 VAL A C 1
ATOM 1152 O O . VAL A 1 145 ? 2.500 2.884 -5.988 1.00 93.06 145 VAL A O 1
ATOM 1155 N N . VAL A 1 146 ? 0.264 3.112 -5.900 1.00 87.88 146 VAL A N 1
ATOM 1156 C CA . VAL A 1 146 ? 0.080 3.852 -7.149 1.00 87.88 146 VAL A CA 1
ATOM 1157 C C . VAL A 1 146 ? 0.595 5.280 -7.013 1.00 87.88 146 VAL A C 1
ATOM 1159 O O . VAL A 1 146 ? 0.238 5.970 -6.060 1.00 87.88 146 VAL A O 1
ATOM 1162 N N . SER A 1 147 ? 1.351 5.749 -8.006 1.00 90.69 147 SER A N 1
ATOM 1163 C CA . SER A 1 147 ? 1.915 7.106 -8.037 1.00 90.69 147 SER A CA 1
ATOM 1164 C C . SER A 1 147 ? 2.751 7.440 -6.790 1.00 90.69 147 SER A C 1
ATOM 1166 O O . SER A 1 147 ? 2.603 8.514 -6.213 1.00 90.69 147 SER A O 1
ATOM 1168 N N . THR A 1 148 ? 3.626 6.521 -6.376 1.00 95.94 148 THR A N 1
ATOM 1169 C CA . THR A 1 148 ? 4.566 6.715 -5.256 1.00 95.94 148 THR A CA 1
ATOM 1170 C C . THR A 1 148 ? 5.991 7.005 -5.746 1.00 95.94 148 THR A C 1
ATOM 1172 O O . THR A 1 148 ? 6.304 6.850 -6.934 1.00 95.94 148 THR A O 1
ATOM 1175 N N . ALA A 1 149 ? 6.871 7.422 -4.830 1.00 96.94 149 ALA A N 1
ATOM 1176 C CA . ALA A 1 149 ? 8.302 7.628 -5.076 1.00 96.94 149 ALA A CA 1
ATOM 1177 C C . ALA A 1 149 ? 9.157 6.379 -4.788 1.00 96.94 149 ALA A C 1
ATOM 1179 O O . ALA A 1 149 ? 10.382 6.475 -4.746 1.00 96.94 149 ALA A O 1
ATOM 1180 N N . LEU A 1 150 ? 8.534 5.209 -4.602 1.00 96.00 150 LEU A N 1
ATOM 1181 C CA . LEU A 1 150 ? 9.246 3.957 -4.363 1.00 96.00 150 LEU A CA 1
ATOM 1182 C C . LEU A 1 150 ? 10.180 3.644 -5.534 1.00 96.00 150 LEU A C 1
ATOM 1184 O O . LEU A 1 150 ? 9.758 3.646 -6.691 1.00 96.00 150 LEU A O 1
ATOM 1188 N N . THR A 1 151 ? 11.437 3.340 -5.223 1.00 94.19 151 THR A N 1
ATOM 1189 C CA . THR A 1 151 ? 12.433 2.865 -6.196 1.00 94.19 151 THR A CA 1
ATOM 1190 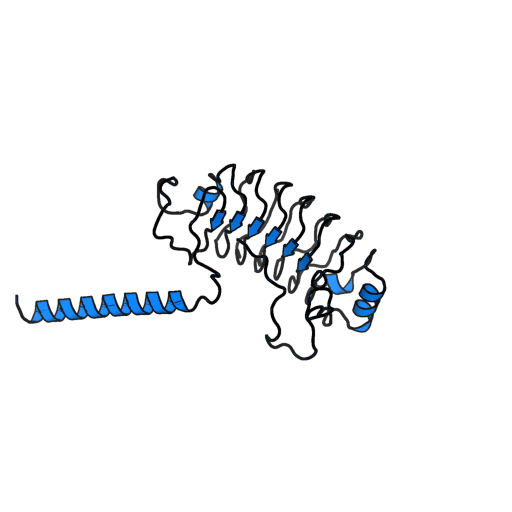C C . THR A 1 151 ? 12.466 1.341 -6.285 1.00 94.19 151 THR A C 1
ATOM 1192 O O . THR A 1 151 ? 12.713 0.787 -7.360 1.00 94.19 151 THR A O 1
ATOM 1195 N N . ALA A 1 152 ? 12.138 0.678 -5.175 1.00 91.62 152 ALA A N 1
ATOM 1196 C CA . ALA A 1 152 ? 12.080 -0.766 -5.034 1.00 91.62 152 ALA A CA 1
ATOM 1197 C C . ALA A 1 152 ? 10.863 -1.197 -4.204 1.00 91.62 152 ALA A C 1
ATOM 1199 O O . ALA A 1 152 ? 10.400 -0.455 -3.332 1.00 91.62 152 ALA A O 1
ATOM 1200 N N . LEU A 1 153 ? 10.374 -2.417 -4.440 1.00 90.44 153 LEU A N 1
ATOM 1201 C CA . LEU A 1 153 ? 9.450 -3.085 -3.520 1.00 90.44 153 LEU A CA 1
ATOM 1202 C C . LEU A 1 153 ? 10.214 -4.021 -2.567 1.00 90.44 153 LEU A C 1
ATOM 1204 O O . LEU A 1 153 ? 11.122 -4.728 -3.015 1.00 90.44 153 LEU A O 1
ATOM 1208 N N . PRO A 1 154 ? 9.840 -4.083 -1.272 1.00 89.44 154 PRO A N 1
ATOM 1209 C CA . PRO A 1 154 ? 10.322 -5.128 -0.368 1.00 89.44 154 PRO A CA 1
ATOM 1210 C C . PRO A 1 154 ? 9.839 -6.511 -0.829 1.00 89.44 154 PRO A C 1
ATOM 1212 O O . PRO A 1 154 ? 8.978 -6.621 -1.705 1.00 89.44 154 PRO A O 1
ATOM 1215 N N . LYS A 1 155 ? 10.367 -7.582 -0.220 1.00 87.06 155 LYS A N 1
ATOM 1216 C CA . LYS A 1 155 ? 9.934 -8.952 -0.532 1.00 87.06 155 LYS A CA 1
ATOM 1217 C C . LYS A 1 155 ? 8.417 -9.073 -0.356 1.00 87.06 155 LYS A C 1
ATOM 1219 O O . LYS A 1 155 ? 7.905 -8.858 0.745 1.00 87.06 155 LYS A O 1
ATOM 1224 N N . LEU A 1 156 ? 7.712 -9.419 -1.434 1.00 88.62 156 LEU A N 1
ATOM 1225 C CA . LEU A 1 156 ? 6.268 -9.612 -1.383 1.00 88.62 156 LEU A CA 1
ATOM 1226 C C . LEU A 1 156 ? 5.940 -10.928 -0.650 1.00 88.62 156 LEU A C 1
ATOM 1228 O O . LEU A 1 156 ? 6.628 -11.936 -0.841 1.00 88.62 156 LEU A O 1
ATOM 1232 N N . PRO A 1 157 ? 4.905 -10.942 0.204 1.00 89.19 157 PRO A N 1
ATOM 1233 C CA . PRO A 1 157 ? 4.518 -12.132 0.948 1.00 89.19 157 PRO A CA 1
ATOM 1234 C C . PRO A 1 157 ? 3.854 -13.163 0.029 1.00 89.19 157 PRO A C 1
ATOM 1236 O O . PRO A 1 157 ? 3.148 -12.809 -0.912 1.00 89.19 157 PRO A O 1
ATOM 1239 N N . ALA A 1 158 ? 4.031 -14.452 0.335 1.00 84.62 158 ALA A N 1
ATOM 1240 C CA . ALA A 1 158 ? 3.520 -15.559 -0.484 1.00 84.62 158 ALA A CA 1
ATOM 1241 C C . ALA A 1 158 ? 1.988 -15.552 -0.659 1.00 84.62 158 ALA A C 1
ATOM 1243 O O . ALA A 1 158 ? 1.482 -16.087 -1.641 1.00 84.62 158 ALA A O 1
ATOM 1244 N N . GLY A 1 159 ? 1.260 -14.961 0.294 1.00 83.75 159 GLY A N 1
ATOM 1245 C CA . GLY A 1 159 ? -0.196 -14.831 0.269 1.00 83.75 159 GLY A CA 1
ATOM 1246 C C . GLY A 1 159 ? -0.723 -13.608 -0.483 1.00 83.75 159 GLY A C 1
ATOM 1247 O O . GLY A 1 159 ? -1.932 -13.394 -0.459 1.00 83.75 159 GLY A O 1
ATOM 1248 N N . LEU A 1 160 ? 0.139 -12.802 -1.118 1.00 85.31 160 LEU A N 1
ATOM 1249 C CA . LEU A 1 160 ? -0.299 -11.598 -1.817 1.00 85.31 160 LEU A CA 1
ATOM 1250 C C . LEU A 1 160 ? -1.173 -11.959 -3.021 1.00 85.31 160 LEU A C 1
ATOM 1252 O O . LEU A 1 160 ? -0.771 -12.687 -3.927 1.00 85.31 160 LEU A O 1
ATOM 1256 N N . GLU A 1 161 ? -2.376 -11.402 -3.037 1.00 79.69 161 GLU A N 1
ATOM 1257 C CA . GLU A 1 161 ? -3.384 -11.650 -4.058 1.00 79.69 161 GLU A CA 1
ATOM 1258 C C . GLU A 1 161 ? -3.465 -10.507 -5.070 1.00 79.69 161 GLU A C 1
ATOM 1260 O O . GLU A 1 161 ? -3.911 -10.749 -6.187 1.00 79.69 161 GLU A O 1
ATOM 1265 N N . GLN A 1 162 ? -3.093 -9.275 -4.695 1.00 78.69 162 GLN A N 1
ATOM 1266 C CA . GLN A 1 162 ? -3.170 -8.088 -5.553 1.00 78.69 162 GLN A CA 1
ATOM 1267 C C . GLN A 1 162 ? -2.040 -7.084 -5.284 1.00 78.69 162 GLN A C 1
ATOM 1269 O O . GLN A 1 162 ? -1.740 -6.754 -4.136 1.00 78.69 162 GLN A O 1
ATOM 1274 N N . LEU A 1 163 ? -1.471 -6.547 -6.363 1.00 85.31 163 LEU A N 1
ATOM 1275 C CA . LEU A 1 163 ? -0.497 -5.461 -6.379 1.00 85.31 163 LEU A CA 1
ATOM 1276 C C . LEU A 1 163 ? -0.852 -4.441 -7.472 1.00 85.31 163 LEU A C 1
ATOM 1278 O O . LEU A 1 163 ? -0.855 -4.778 -8.657 1.00 85.31 163 LEU A O 1
ATOM 1282 N N . ASP A 1 164 ? -1.074 -3.182 -7.097 1.00 83.12 164 ASP A N 1
ATOM 1283 C CA . ASP A 1 164 ? -1.126 -2.051 -8.035 1.00 83.12 164 ASP A CA 1
ATOM 1284 C C . ASP A 1 164 ? -0.048 -1.023 -7.681 1.00 83.12 164 ASP A C 1
ATOM 1286 O O . ASP A 1 164 ? -0.111 -0.360 -6.648 1.00 83.12 164 ASP A O 1
ATOM 1290 N N . ALA A 1 165 ? 0.943 -0.882 -8.557 1.00 87.44 165 ALA A N 1
ATOM 1291 C CA . ALA A 1 165 ? 2.034 0.080 -8.454 1.00 87.44 165 ALA A CA 1
ATOM 1292 C C . ALA A 1 165 ? 2.098 1.004 -9.679 1.00 87.44 165 ALA A C 1
ATOM 1294 O O . ALA A 1 165 ? 3.154 1.557 -9.995 1.00 87.44 165 ALA A O 1
ATOM 1295 N N . ARG A 1 166 ? 0.992 1.153 -10.422 1.00 82.69 166 ARG A N 1
ATOM 1296 C CA . ARG A 1 166 ? 0.981 1.972 -11.638 1.00 82.69 166 ARG A CA 1
ATOM 1297 C C . ARG A 1 166 ? 1.413 3.410 -11.364 1.00 82.69 166 ARG A C 1
ATOM 1299 O O . ARG A 1 166 ? 1.219 3.946 -10.278 1.00 82.69 166 ARG A O 1
ATOM 1306 N N . CYS A 1 167 ? 1.973 4.053 -12.379 1.00 82.69 167 CYS A N 1
ATOM 1307 C CA . CYS A 1 167 ? 2.437 5.439 -12.343 1.00 82.69 167 CYS A CA 1
ATOM 1308 C C . CYS A 1 167 ? 3.528 5.746 -11.296 1.00 82.69 167 CYS A C 1
ATOM 1310 O O . CYS A 1 167 ? 3.901 6.911 -11.161 1.00 82.69 167 CYS A O 1
ATOM 1312 N N . SER A 1 168 ? 4.092 4.745 -10.615 1.00 88.00 168 SER A N 1
ATOM 1313 C CA . SER A 1 168 ? 5.255 4.901 -9.731 1.00 88.00 168 SER A CA 1
ATOM 1314 C C . SER A 1 168 ? 6.530 4.954 -10.570 1.00 88.00 168 SER A C 1
ATOM 1316 O O . SER A 1 168 ? 7.196 3.955 -10.836 1.00 88.00 168 SER A O 1
ATOM 1318 N N . LYS A 1 169 ? 6.828 6.155 -11.075 1.00 88.31 169 LYS A N 1
ATOM 1319 C CA . LYS A 1 169 ? 7.816 6.400 -12.144 1.00 88.31 169 LYS A CA 1
ATOM 1320 C C . LYS A 1 169 ? 9.256 6.036 -11.776 1.00 88.31 169 LYS A C 1
ATOM 1322 O O . LYS A 1 169 ? 10.081 5.907 -12.676 1.00 88.31 169 LYS A O 1
ATOM 1327 N N . GLN A 1 170 ? 9.553 5.914 -10.486 1.00 92.00 170 GLN A N 1
ATOM 1328 C CA . GLN A 1 170 ? 10.883 5.576 -9.979 1.00 92.00 170 GLN A CA 1
ATOM 1329 C C . GLN A 1 170 ? 11.042 4.079 -9.691 1.00 92.00 170 GLN A C 1
ATOM 1331 O O . GLN A 1 170 ? 12.170 3.621 -9.537 1.00 92.00 170 GLN A O 1
ATOM 1336 N N . LEU A 1 171 ? 9.944 3.314 -9.671 1.00 89.62 171 LEU A N 1
ATOM 1337 C CA . LEU A 1 171 ? 9.961 1.904 -9.298 1.00 89.62 171 LEU A CA 1
ATOM 1338 C C . LEU A 1 171 ? 10.614 1.083 -10.406 1.00 89.62 171 LEU A C 1
ATOM 1340 O O . LEU A 1 171 ? 9.983 0.843 -11.435 1.00 89.62 171 LEU A O 1
ATOM 1344 N N . ALA A 1 172 ? 11.865 0.678 -10.205 1.00 86.62 172 ALA A N 1
ATOM 1345 C CA . ALA A 1 172 ? 12.674 -0.070 -11.170 1.00 86.62 172 ALA A CA 1
ATOM 1346 C C . ALA A 1 172 ? 13.026 -1.476 -10.672 1.00 86.62 172 ALA A C 1
ATOM 1348 O O . ALA A 1 172 ? 13.104 -2.410 -11.475 1.00 86.62 172 ALA A O 1
ATOM 1349 N N . ASP A 1 173 ? 13.172 -1.616 -9.356 1.00 84.31 173 ASP A N 1
ATOM 1350 C CA . ASP A 1 173 ? 13.645 -2.840 -8.735 1.00 84.31 173 ASP A CA 1
ATOM 1351 C C . ASP A 1 173 ? 12.473 -3.623 -8.144 1.00 84.31 173 ASP A C 1
ATOM 1353 O O . ASP A 1 173 ? 11.796 -3.213 -7.197 1.00 84.31 173 ASP A O 1
ATOM 1357 N N . LEU A 1 174 ? 12.230 -4.785 -8.739 1.00 76.69 174 LEU A N 1
ATOM 1358 C CA . LEU A 1 174 ? 11.333 -5.803 -8.212 1.00 76.69 174 LEU A CA 1
ATOM 1359 C C . LEU A 1 174 ? 12.215 -6.922 -7.661 1.00 76.69 174 LEU A C 1
ATOM 1361 O O . LEU A 1 174 ? 13.250 -7.247 -8.245 1.00 76.69 174 LEU A O 1
ATOM 1365 N N . HIS A 1 175 ? 11.830 -7.522 -6.541 1.00 71.44 175 HIS A N 1
ATOM 1366 C CA . HIS A 1 175 ? 12.539 -8.702 -6.052 1.00 71.44 175 HIS A CA 1
ATOM 1367 C C . HIS A 1 175 ? 12.438 -9.861 -7.069 1.00 71.44 175 HIS A C 1
ATOM 1369 O O . HIS A 1 175 ? 11.525 -9.923 -7.894 1.00 71.44 175 HIS A O 1
ATOM 1375 N N . SER A 1 176 ? 13.341 -10.837 -6.974 1.00 61.16 176 SER A N 1
ATOM 1376 C CA . SER A 1 176 ? 13.387 -11.993 -7.883 1.00 61.16 176 SER A CA 1
ATOM 1377 C C . SER A 1 176 ? 12.292 -13.046 -7.633 1.00 61.16 176 SER A C 1
ATOM 1379 O O . SER A 1 176 ? 11.940 -13.793 -8.545 1.00 61.16 176 SER A O 1
ATOM 1381 N N . GLU A 1 177 ? 11.740 -13.122 -6.415 1.00 68.94 177 GLU A N 1
ATOM 1382 C CA . GLU A 1 177 ? 10.801 -14.180 -5.995 1.00 68.94 177 GLU A CA 1
ATOM 1383 C C . GLU A 1 177 ? 9.346 -13.699 -5.931 1.00 68.94 177 GLU A C 1
ATOM 1385 O O . GLU A 1 177 ? 8.937 -13.092 -4.948 1.00 68.94 177 GLU A O 1
ATOM 1390 N N . TRP A 1 178 ? 8.547 -13.983 -6.958 1.00 73.12 178 TRP A N 1
ATOM 1391 C CA . TRP A 1 178 ? 7.133 -13.593 -6.993 1.00 73.12 178 TRP A CA 1
ATOM 1392 C C . TRP A 1 178 ? 6.226 -14.557 -6.222 1.00 73.12 178 TRP A C 1
ATOM 1394 O O . TRP A 1 178 ? 6.440 -15.769 -6.305 1.00 73.12 178 TRP A O 1
ATOM 1404 N N . PRO A 1 179 ? 5.203 -14.047 -5.506 1.00 72.44 179 PRO A N 1
ATOM 1405 C CA . PRO A 1 179 ? 4.170 -14.896 -4.936 1.00 72.44 179 PRO A CA 1
ATOM 1406 C C . PRO A 1 179 ? 3.359 -15.571 -6.046 1.00 72.44 179 PRO A C 1
ATOM 1408 O O . PRO A 1 179 ? 3.212 -15.042 -7.152 1.00 72.44 179 PRO A O 1
ATOM 1411 N N . GLU A 1 180 ? 2.807 -16.743 -5.742 1.00 66.88 180 GLU A N 1
ATOM 1412 C CA . GLU A 1 180 ? 1.875 -17.414 -6.643 1.00 66.88 180 GLU A CA 1
ATOM 1413 C C . GLU A 1 180 ? 0.538 -16.670 -6.644 1.00 66.88 180 GLU A C 1
ATOM 1415 O O . GLU A 1 180 ? -0.330 -16.887 -5.794 1.00 66.88 180 GLU A O 1
ATOM 1420 N N . PHE A 1 181 ? 0.352 -15.791 -7.624 1.00 63.62 181 PHE A N 1
ATOM 1421 C CA . PHE A 1 181 ? -0.920 -15.110 -7.791 1.00 63.62 181 PHE A CA 1
ATOM 1422 C C . PHE A 1 181 ? -1.999 -16.101 -8.214 1.00 63.62 181 PHE A C 1
ATOM 1424 O O . PHE A 1 181 ? -1.980 -16.665 -9.311 1.00 63.62 181 PHE A O 1
ATOM 1431 N N . ARG A 1 182 ? -2.983 -16.302 -7.338 1.00 55.59 182 ARG A N 1
ATOM 1432 C CA . ARG A 1 182 ? -4.128 -17.153 -7.651 1.00 55.59 182 ARG A CA 1
ATOM 1433 C C . ARG A 1 182 ? -5.069 -16.423 -8.614 1.00 55.59 182 ARG A C 1
ATOM 1435 O O . ARG A 1 182 ? -5.455 -15.284 -8.341 1.00 55.59 182 ARG A O 1
ATOM 1442 N N . PRO A 1 183 ? -5.514 -17.063 -9.709 1.00 51.53 183 PRO A N 1
ATOM 1443 C CA . PRO A 1 183 ? -6.539 -16.483 -10.560 1.00 51.53 183 PRO A CA 1
ATOM 1444 C C . PRO A 1 183 ? -7.844 -16.325 -9.766 1.00 51.53 183 PRO A C 1
ATOM 1446 O O . PRO A 1 183 ? -8.471 -17.309 -9.377 1.00 51.53 183 PRO A O 1
ATOM 1449 N N . LYS A 1 184 ? -8.284 -15.084 -9.534 1.00 48.56 184 LYS A N 1
ATOM 1450 C CA . LYS A 1 184 ? -9.658 -14.804 -9.097 1.00 48.56 184 LYS A CA 1
ATOM 1451 C C . LYS A 1 184 ? -10.557 -14.732 -10.330 1.00 48.56 184 LYS A C 1
ATOM 1453 O O . LYS A 1 184 ? -10.371 -13.876 -11.194 1.00 48.56 184 LYS A O 1
ATOM 1458 N N . HIS A 1 185 ? -11.547 -15.620 -10.409 1.00 41.62 185 HIS A N 1
ATOM 1459 C CA . HIS A 1 185 ? -12.594 -15.547 -11.427 1.00 41.62 185 HIS A CA 1
ATOM 1460 C C . HIS A 1 185 ? -13.523 -14.362 -11.129 1.00 41.62 185 HIS A C 1
ATOM 1462 O O . HIS A 1 185 ? -14.457 -14.474 -10.338 1.00 41.62 185 HIS A O 1
ATOM 1468 N N . TYR A 1 186 ? -13.284 -13.220 -11.772 1.00 42.91 186 TYR A N 1
ATOM 1469 C CA . TYR A 1 186 ? -14.274 -12.147 -11.841 1.00 42.91 186 TYR A CA 1
ATOM 1470 C C . TYR A 1 186 ? -15.228 -12.435 -13.003 1.00 42.91 186 TYR A C 1
ATOM 1472 O O . TYR A 1 186 ? -14.792 -12.610 -14.141 1.00 42.91 186 TYR A O 1
ATOM 1480 N N . LEU A 1 187 ? -16.531 -12.480 -12.704 1.00 37.72 187 LEU A N 1
ATOM 1481 C CA . LEU A 1 187 ? -17.625 -12.935 -13.580 1.00 37.72 187 LEU A CA 1
ATOM 1482 C C . LEU A 1 187 ? -17.738 -12.228 -14.949 1.00 37.72 187 LEU A C 1
ATOM 1484 O O . LEU A 1 187 ? -18.532 -12.672 -15.770 1.00 37.72 187 LEU A O 1
ATOM 1488 N N . HIS A 1 188 ? -16.967 -11.168 -15.222 1.00 35.91 188 HIS A N 1
ATOM 1489 C CA . HIS A 1 188 ? -17.156 -10.337 -16.418 1.00 35.91 188 HIS A CA 1
ATOM 1490 C C . HIS A 1 188 ? -15.906 -10.029 -17.257 1.00 35.91 188 HIS A C 1
ATOM 1492 O O . HIS A 1 188 ? -16.066 -9.440 -18.320 1.00 35.91 188 HIS A O 1
ATOM 1498 N N . SER A 1 189 ? -14.680 -10.386 -16.849 1.00 42.47 189 SER A N 1
ATOM 1499 C CA . SER A 1 189 ? -13.492 -9.812 -17.521 1.00 42.47 189 SER A CA 1
ATOM 1500 C C . SER A 1 189 ? -12.343 -10.757 -17.858 1.00 42.47 189 SER A C 1
ATOM 1502 O O . SER A 1 189 ? -11.448 -10.334 -18.587 1.00 42.47 189 SER A O 1
ATOM 1504 N N . GLY A 1 190 ? -12.328 -12.012 -17.392 1.00 39.25 190 GLY A N 1
ATOM 1505 C CA . GLY A 1 190 ? -11.320 -13.007 -17.808 1.00 39.25 190 GLY A CA 1
ATOM 1506 C C . GLY A 1 190 ? -9.848 -12.550 -17.726 1.00 39.25 190 GLY A C 1
ATOM 1507 O O . GLY A 1 190 ? -8.999 -13.129 -18.396 1.00 39.25 190 GLY A O 1
ATOM 1508 N N . SER A 1 191 ? -9.542 -11.497 -16.958 1.00 44.03 191 SER A N 1
ATOM 1509 C CA . SER A 1 191 ? -8.252 -10.794 -16.967 1.00 44.03 191 SER A CA 1
ATOM 1510 C C . SER A 1 191 ? -7.631 -10.780 -15.572 1.00 44.03 191 SER A C 1
ATOM 1512 O O . SER A 1 191 ? -8.336 -10.822 -14.564 1.00 44.03 191 SER A O 1
ATOM 1514 N N . LEU A 1 192 ? -6.301 -10.759 -15.503 1.00 47.78 192 LEU A N 1
ATOM 1515 C CA . LEU A 1 192 ? -5.521 -10.878 -14.268 1.00 47.78 192 LEU A CA 1
ATOM 1516 C C . LEU A 1 192 ? -5.557 -9.565 -13.455 1.00 47.78 192 LEU A C 1
ATOM 1518 O O . LEU A 1 192 ? -4.658 -8.740 -13.543 1.00 47.78 192 LEU A O 1
ATOM 1522 N N . HIS A 1 193 ? -6.598 -9.352 -12.643 1.00 52.81 193 HIS A N 1
ATOM 1523 C CA . HIS A 1 193 ? -6.769 -8.157 -11.789 1.00 52.81 193 HIS A CA 1
ATOM 1524 C C . HIS A 1 193 ? -5.867 -8.185 -10.541 1.00 52.81 193 HIS A C 1
ATOM 1526 O O . HIS A 1 193 ? -6.326 -7.842 -9.458 1.00 52.81 193 HIS A O 1
ATOM 1532 N N . TRP A 1 194 ? -4.622 -8.647 -10.643 1.00 67.00 194 TRP A N 1
ATOM 1533 C CA . TRP A 1 194 ? -3.763 -8.869 -9.472 1.00 67.00 194 TRP A CA 1
ATOM 1534 C C . TRP A 1 194 ? -2.350 -8.292 -9.580 1.00 67.00 194 TRP A C 1
ATOM 1536 O O . TRP A 1 194 ? -1.670 -8.217 -8.565 1.00 67.00 194 TRP A O 1
ATOM 1546 N N . LEU A 1 195 ? -1.908 -7.836 -10.755 1.00 75.31 195 LEU A N 1
ATOM 1547 C CA . LEU A 1 195 ? -0.626 -7.140 -10.911 1.00 75.31 195 LEU A CA 1
ATOM 1548 C C . LEU A 1 195 ? -0.758 -5.991 -11.907 1.00 75.31 195 LEU A C 1
ATOM 1550 O O . LEU A 1 195 ? -1.065 -6.208 -13.078 1.00 75.31 195 LEU A O 1
ATOM 1554 N N . ASN A 1 196 ? -0.487 -4.768 -11.463 1.00 77.00 196 ASN A N 1
ATOM 1555 C CA . ASN A 1 196 ? -0.474 -3.590 -12.315 1.00 77.00 196 ASN A CA 1
ATOM 1556 C C . ASN A 1 196 ? 0.801 -2.772 -1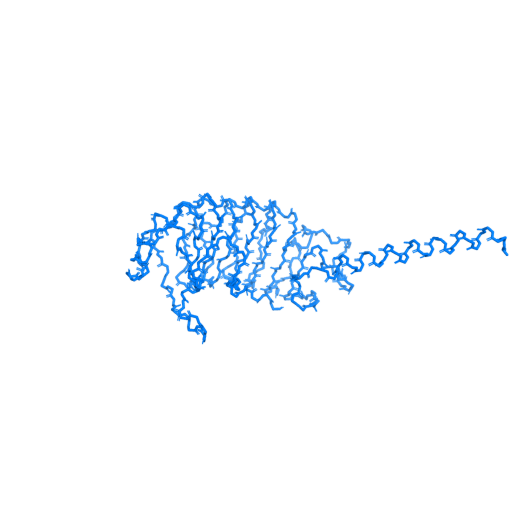2.098 1.00 77.00 196 ASN A C 1
ATOM 1558 O O . ASN A 1 196 ? 1.015 -2.190 -11.041 1.00 77.00 196 ASN A O 1
ATOM 1562 N N . LEU A 1 197 ? 1.644 -2.729 -13.128 1.00 78.25 197 LEU A N 1
ATOM 1563 C CA . LEU A 1 197 ? 2.920 -2.005 -13.144 1.00 78.25 197 LEU A CA 1
ATOM 1564 C C . LEU A 1 197 ? 2.953 -0.947 -14.259 1.00 78.25 197 LEU A C 1
ATOM 1566 O O . LEU A 1 197 ? 4.016 -0.504 -14.686 1.00 78.25 197 LEU A O 1
ATOM 1570 N N . CYS A 1 198 ? 1.791 -0.556 -14.791 1.00 76.06 198 CYS A N 1
ATOM 1571 C CA . CYS A 1 198 ? 1.723 0.373 -15.914 1.00 76.06 198 CYS A CA 1
ATOM 1572 C C . CYS A 1 198 ? 2.411 1.704 -15.570 1.00 76.06 198 CYS A C 1
ATOM 1574 O O . CYS A 1 198 ? 2.055 2.363 -14.598 1.00 76.06 198 CYS A O 1
ATOM 1576 N N . GLY A 1 199 ? 3.366 2.141 -16.392 1.00 74.94 199 GLY A N 1
ATOM 1577 C CA . GLY A 1 199 ? 4.070 3.410 -16.180 1.00 74.94 199 GLY A CA 1
ATOM 1578 C C . GLY A 1 199 ? 5.211 3.359 -15.156 1.00 74.94 199 GLY A C 1
ATOM 1579 O O . GLY A 1 199 ? 5.683 4.422 -14.755 1.00 74.94 199 GLY A O 1
ATOM 1580 N N . THR A 1 200 ? 5.671 2.165 -14.764 1.00 81.38 200 THR A N 1
ATOM 1581 C CA . THR A 1 200 ? 6.900 1.974 -13.975 1.00 81.38 200 THR A CA 1
ATOM 1582 C C . THR A 1 200 ? 8.051 1.460 -14.859 1.00 81.38 200 THR A C 1
ATOM 1584 O O . THR A 1 200 ? 7.805 0.740 -15.836 1.00 81.38 200 THR A O 1
ATOM 1587 N N . PRO A 1 201 ? 9.323 1.805 -14.571 1.00 81.38 201 PRO A N 1
ATOM 1588 C CA . PRO A 1 201 ? 10.469 1.184 -15.240 1.00 81.38 201 PRO A CA 1
ATOM 1589 C C . PRO A 1 201 ? 10.597 -0.315 -14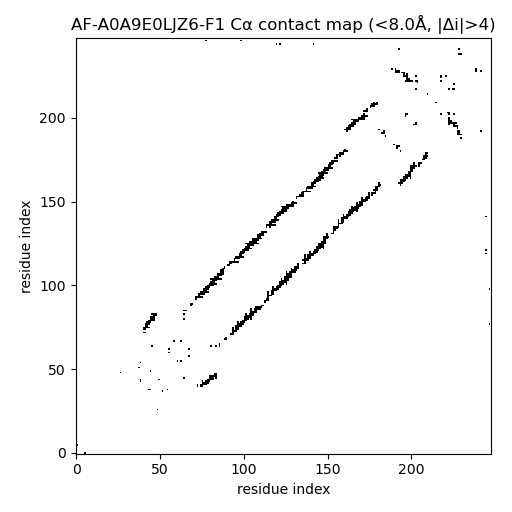.923 1.00 81.38 201 PRO A C 1
ATOM 1591 O O . PRO A 1 201 ? 11.017 -1.081 -15.790 1.00 81.38 201 PRO A O 1
ATOM 1594 N N . ALA A 1 202 ? 10.142 -0.740 -13.745 1.00 79.12 202 ALA A N 1
ATOM 1595 C CA . ALA A 1 202 ? 10.105 -2.118 -13.265 1.00 79.12 202 ALA A CA 1
ATOM 1596 C C . ALA A 1 202 ? 9.343 -3.084 -14.189 1.00 79.12 202 ALA A C 1
ATOM 1598 O O . ALA A 1 202 ? 9.700 -4.253 -14.323 1.00 79.12 202 ALA A O 1
ATOM 1599 N N . ALA A 1 203 ? 8.329 -2.596 -14.912 1.00 74.31 203 ALA A N 1
ATOM 1600 C CA . ALA A 1 203 ? 7.607 -3.398 -15.899 1.00 74.31 203 ALA A CA 1
ATOM 1601 C C . ALA A 1 203 ? 8.505 -3.950 -17.030 1.00 74.31 203 ALA A C 1
ATOM 1603 O O . ALA A 1 203 ? 8.102 -4.883 -17.724 1.00 74.31 203 ALA A O 1
ATOM 1604 N N . LYS A 1 204 ? 9.700 -3.373 -17.244 1.00 70.69 204 LYS A N 1
ATOM 1605 C CA . LYS A 1 204 ? 10.678 -3.811 -18.259 1.00 70.69 204 LYS A CA 1
ATOM 1606 C C . LYS A 1 204 ? 11.689 -4.832 -17.735 1.00 70.69 204 LYS A C 1
ATOM 1608 O O . LYS A 1 204 ? 12.264 -5.561 -18.535 1.00 70.69 204 LYS A O 1
ATOM 1613 N N . THR A 1 205 ? 11.939 -4.843 -16.430 1.00 68.06 205 THR A N 1
ATOM 1614 C CA . THR A 1 205 ? 12.991 -5.638 -15.773 1.00 68.06 205 THR A CA 1
ATOM 1615 C C . THR A 1 205 ? 12.443 -6.890 -15.101 1.00 68.06 205 THR A C 1
ATOM 1617 O O . THR A 1 205 ? 13.184 -7.621 -14.449 1.00 68.06 205 THR A O 1
ATOM 1620 N N . ILE A 1 206 ? 11.145 -7.151 -15.258 1.00 67.38 206 ILE A N 1
ATOM 1621 C CA . ILE A 1 206 ? 10.481 -8.243 -14.571 1.00 67.38 206 ILE A CA 1
ATOM 1622 C C . ILE A 1 206 ? 11.039 -9.606 -14.998 1.00 67.38 206 ILE A C 1
ATOM 1624 O O . ILE A 1 206 ? 11.090 -9.968 -16.176 1.00 67.38 206 ILE A O 1
ATOM 1628 N N . ALA A 1 207 ? 11.455 -10.365 -13.997 1.00 59.09 207 ALA A N 1
ATOM 1629 C CA . ALA A 1 207 ? 11.935 -11.730 -14.103 1.00 59.09 207 ALA A CA 1
ATOM 1630 C C . ALA A 1 207 ? 11.453 -12.504 -12.865 1.00 59.09 207 ALA A C 1
ATOM 1632 O O . ALA A 1 207 ? 11.118 -11.891 -11.848 1.00 59.09 207 ALA A O 1
ATOM 1633 N N . GLY A 1 208 ? 11.402 -13.835 -12.945 1.00 62.97 208 GLY A N 1
ATOM 1634 C CA . GLY A 1 208 ? 11.009 -14.708 -11.832 1.00 62.97 208 GLY A CA 1
ATOM 1635 C C . GLY A 1 208 ? 9.881 -15.676 -12.190 1.00 62.97 208 GLY A C 1
ATOM 1636 O O . GLY A 1 208 ? 9.564 -15.861 -13.362 1.00 62.97 208 GLY A O 1
ATOM 1637 N N . ASN A 1 209 ? 9.271 -16.283 -11.169 1.00 57.53 209 ASN A N 1
ATOM 1638 C CA . ASN A 1 209 ? 8.276 -17.362 -11.291 1.00 57.53 209 ASN A CA 1
ATOM 1639 C C . ASN A 1 209 ? 6.865 -16.881 -11.682 1.00 57.53 209 ASN A C 1
ATOM 1641 O O . ASN A 1 209 ? 5.865 -17.435 -11.226 1.00 57.53 209 ASN A O 1
ATOM 1645 N N . LEU A 1 210 ? 6.756 -15.830 -12.494 1.00 64.81 210 LEU A N 1
ATOM 1646 C CA . LEU A 1 210 ? 5.464 -15.480 -13.077 1.00 64.81 210 LEU A CA 1
ATOM 1647 C C . LEU A 1 210 ? 5.076 -16.548 -14.111 1.00 64.81 210 LEU A C 1
ATOM 1649 O O . LEU A 1 210 ? 5.963 -17.078 -14.782 1.00 64.81 210 LEU A O 1
ATOM 1653 N N . PRO A 1 211 ? 3.778 -16.861 -14.272 1.00 61.53 211 PRO A N 1
ATOM 1654 C CA . PRO A 1 211 ? 3.336 -17.799 -15.298 1.00 61.53 211 PRO A CA 1
ATOM 1655 C C . PRO A 1 211 ? 3.879 -17.416 -16.687 1.00 61.53 211 PRO A C 1
ATOM 1657 O O . PRO A 1 211 ? 3.916 -16.235 -17.037 1.00 61.53 211 PRO A O 1
ATOM 1660 N N . GLU A 1 212 ? 4.321 -18.392 -17.485 1.00 63.09 212 GLU A N 1
ATOM 1661 C CA . GLU A 1 212 ? 4.998 -18.125 -18.769 1.00 63.09 212 GLU A CA 1
ATOM 1662 C C . GLU A 1 212 ? 4.109 -17.336 -19.744 1.00 63.09 212 GLU A C 1
ATOM 1664 O O . GLU A 1 212 ? 4.592 -16.484 -20.483 1.00 63.09 212 GLU A O 1
ATOM 1669 N N . ASP A 1 213 ? 2.791 -17.540 -19.701 1.00 56.88 213 ASP A N 1
ATOM 1670 C CA . ASP A 1 213 ? 1.829 -16.777 -20.499 1.00 56.88 213 ASP A CA 1
ATOM 1671 C C . ASP A 1 213 ? 1.742 -15.306 -20.059 1.00 56.88 213 ASP A C 1
ATOM 1673 O O . ASP A 1 213 ? 1.541 -14.416 -20.890 1.00 56.88 213 ASP A O 1
ATOM 1677 N N . VAL A 1 214 ? 1.937 -15.036 -18.765 1.00 59.59 214 VAL A N 1
ATOM 1678 C CA . VAL A 1 214 ? 2.099 -13.685 -18.226 1.00 59.59 214 VAL A CA 1
ATOM 1679 C C . VAL A 1 214 ? 3.408 -13.117 -18.758 1.00 59.59 214 VAL A C 1
ATOM 1681 O O . VAL A 1 214 ? 3.370 -12.091 -19.428 1.00 59.59 214 VAL A O 1
ATOM 1684 N N . LEU A 1 215 ? 4.535 -13.820 -18.594 1.00 62.91 215 LEU A N 1
ATOM 1685 C CA . LEU A 1 215 ? 5.851 -13.397 -19.095 1.00 62.91 215 LEU A CA 1
ATOM 1686 C C . LEU A 1 215 ? 5.874 -13.097 -20.601 1.00 62.91 215 LEU A C 1
ATOM 1688 O O . LEU A 1 215 ? 6.468 -12.107 -21.034 1.00 62.91 215 LEU A O 1
ATOM 1692 N N . GLN A 1 216 ? 5.202 -13.912 -21.406 1.00 59.69 216 GLN A N 1
ATOM 1693 C CA . GLN A 1 216 ? 5.114 -13.739 -22.850 1.00 59.69 216 GLN A CA 1
ATOM 1694 C C . GLN A 1 216 ? 4.310 -12.483 -23.230 1.00 59.69 216 GLN A C 1
ATOM 1696 O O . GLN A 1 216 ? 4.773 -11.677 -24.040 1.00 59.69 216 GLN A O 1
ATOM 1701 N N . ARG A 1 217 ? 3.159 -12.237 -22.584 1.00 54.94 217 ARG A N 1
ATOM 1702 C CA . ARG A 1 217 ? 2.333 -11.034 -22.829 1.00 54.94 217 ARG A CA 1
ATOM 1703 C C . ARG A 1 217 ? 3.075 -9.733 -22.513 1.00 54.94 217 ARG A C 1
ATOM 1705 O O . ARG A 1 217 ? 2.838 -8.725 -23.177 1.00 54.94 217 ARG A O 1
ATOM 1712 N N . ILE A 1 218 ? 3.974 -9.761 -21.529 1.00 56.53 218 ILE A N 1
ATOM 1713 C CA . ILE A 1 218 ? 4.840 -8.633 -21.147 1.00 56.53 218 ILE A CA 1
ATOM 1714 C C . ILE A 1 218 ? 5.839 -8.318 -22.257 1.00 56.53 218 ILE A C 1
ATOM 1716 O O . ILE A 1 218 ? 5.972 -7.163 -22.669 1.00 56.53 218 ILE A O 1
ATOM 1720 N N . LYS A 1 219 ? 6.532 -9.357 -22.739 1.00 56.03 219 LYS A N 1
ATOM 1721 C CA . LYS A 1 219 ? 7.577 -9.258 -23.765 1.00 56.03 219 LYS A CA 1
ATOM 1722 C C . LYS A 1 219 ? 7.011 -8.780 -25.106 1.00 56.03 219 LYS A C 1
ATOM 1724 O O . LYS A 1 219 ? 7.639 -7.962 -25.767 1.00 56.03 219 LYS A O 1
ATOM 1729 N N . GLU A 1 220 ? 5.819 -9.240 -25.483 1.00 52.53 220 GLU A N 1
ATOM 1730 C CA . GLU A 1 220 ? 5.197 -8.935 -26.780 1.00 52.53 220 GLU A CA 1
ATOM 1731 C C . GLU A 1 220 ? 4.549 -7.542 -26.855 1.00 52.53 220 GLU A C 1
ATOM 1733 O O . GLU A 1 220 ? 4.514 -6.940 -27.927 1.00 52.53 220 GLU A O 1
ATOM 1738 N N . LYS A 1 221 ? 4.019 -7.013 -25.741 1.00 50.53 221 LYS A N 1
ATOM 1739 C CA . LYS A 1 221 ? 3.215 -5.770 -25.740 1.00 50.53 221 LYS A CA 1
ATOM 1740 C C . LYS A 1 221 ? 3.931 -4.543 -25.166 1.00 50.53 221 LYS A C 1
ATOM 1742 O O . LYS A 1 221 ? 3.388 -3.439 -25.228 1.00 50.53 221 LYS A O 1
ATOM 1747 N N . GLY A 1 222 ? 5.141 -4.718 -24.630 1.00 45.59 222 GLY A N 1
ATOM 1748 C CA . GLY A 1 222 ? 5.935 -3.660 -24.005 1.00 45.59 222 GLY A CA 1
ATOM 1749 C C . GLY A 1 222 ? 5.345 -3.130 -22.688 1.00 45.59 222 GLY A C 1
ATOM 1750 O O . GLY A 1 222 ? 4.186 -3.359 -22.349 1.00 45.59 222 GLY A O 1
ATOM 1751 N N . ALA A 1 223 ? 6.140 -2.364 -21.931 1.00 40.28 223 ALA A N 1
ATOM 1752 C CA . ALA A 1 223 ? 5.760 -1.816 -20.616 1.00 40.28 223 ALA A CA 1
ATOM 1753 C C . ALA A 1 223 ? 4.510 -0.903 -20.627 1.00 40.28 223 ALA A C 1
ATOM 1755 O O . ALA A 1 223 ? 3.885 -0.699 -19.589 1.00 40.28 223 ALA A O 1
ATOM 1756 N N . ALA A 1 224 ? 4.121 -0.375 -21.793 1.00 38.75 224 ALA A N 1
ATOM 1757 C CA . ALA A 1 224 ? 2.891 0.401 -21.977 1.00 38.75 224 ALA A CA 1
ATOM 1758 C C . ALA A 1 224 ? 1.621 -0.476 -22.078 1.00 38.75 224 ALA A C 1
ATOM 1760 O O . ALA A 1 224 ? 0.508 0.035 -21.965 1.00 38.75 224 ALA A O 1
ATOM 1761 N N . GLY A 1 225 ? 1.781 -1.788 -22.298 1.00 36.66 225 GLY A N 1
ATOM 1762 C CA . GLY A 1 225 ? 0.716 -2.752 -22.586 1.00 36.66 225 GLY A CA 1
ATOM 1763 C C . GLY A 1 225 ? 0.244 -3.599 -21.401 1.00 36.66 225 GLY A C 1
ATOM 1764 O O . GLY A 1 225 ? -0.600 -4.473 -21.596 1.00 36.66 225 GLY A O 1
ATOM 1765 N N . TRP A 1 226 ? 0.731 -3.345 -20.182 1.00 45.56 226 TRP A N 1
ATOM 1766 C CA . TRP A 1 226 ? 0.251 -3.983 -18.948 1.00 45.56 226 TRP A CA 1
ATOM 1767 C C . TRP A 1 226 ? -1.107 -3.430 -18.516 1.00 45.56 226 TRP A C 1
ATOM 1769 O O . TRP A 1 226 ? -1.282 -2.834 -17.457 1.00 45.56 226 TRP A O 1
ATOM 1779 N N . ARG A 1 227 ? -2.090 -3.618 -19.388 1.00 42.75 227 ARG A N 1
ATOM 1780 C CA . ARG A 1 227 ? -3.501 -3.496 -19.077 1.00 42.75 227 ARG A CA 1
ATOM 1781 C C . ARG A 1 227 ? -4.010 -4.919 -18.861 1.00 42.75 227 ARG A C 1
ATOM 1783 O O . ARG A 1 227 ? -4.435 -5.577 -19.804 1.00 42.75 227 ARG A O 1
ATOM 1790 N N . PHE A 1 228 ? -3.975 -5.408 -17.622 1.00 45.09 228 PHE A N 1
ATOM 1791 C CA . PHE A 1 228 ? -4.918 -6.466 -17.235 1.00 45.09 228 PHE A CA 1
ATOM 1792 C C . PHE A 1 228 ? -6.313 -5.907 -16.933 1.00 45.09 228 PHE A C 1
ATOM 1794 O O . PHE A 1 228 ? -7.211 -6.650 -16.546 1.00 45.09 228 PHE A O 1
ATOM 1801 N N . ASN A 1 229 ? -6.509 -4.606 -17.172 1.00 40.72 229 ASN A N 1
ATOM 1802 C CA . ASN A 1 229 ? -7.824 -4.041 -17.384 1.00 40.72 229 ASN A CA 1
ATOM 1803 C C . ASN A 1 229 ? -8.181 -4.219 -18.865 1.00 40.72 229 ASN A C 1
ATOM 1805 O O . ASN A 1 229 ? -7.457 -3.787 -19.759 1.00 40.72 229 ASN A O 1
ATOM 1809 N N . THR A 1 230 ? -9.256 -4.937 -19.121 1.00 33.47 230 THR A N 1
ATOM 1810 C CA . THR A 1 230 ? -9.779 -5.251 -20.447 1.00 33.47 230 THR A CA 1
ATOM 1811 C C . THR A 1 230 ? -9.928 -4.024 -21.364 1.00 33.47 230 THR A C 1
ATOM 1813 O O . T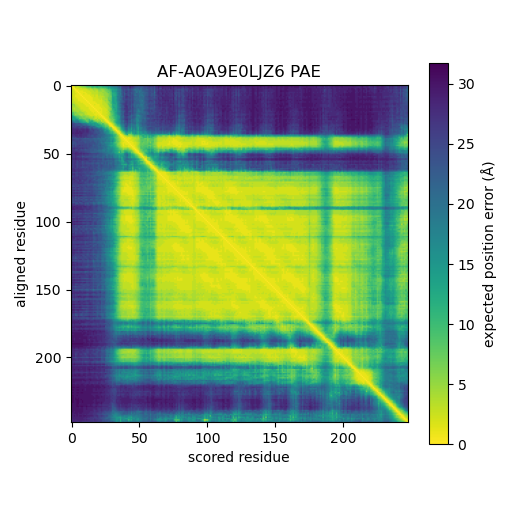HR A 1 230 ? -10.419 -2.986 -20.938 1.00 33.47 230 THR A O 1
ATOM 1816 N N . ILE A 1 231 ? -9.625 -4.245 -22.651 1.00 31.69 231 ILE A N 1
ATOM 1817 C CA . ILE A 1 231 ? -9.978 -3.469 -23.860 1.00 31.69 231 ILE A CA 1
ATOM 1818 C C . ILE A 1 231 ? -9.037 -2.306 -24.247 1.00 31.69 231 ILE A C 1
ATOM 1820 O O . ILE A 1 231 ? -8.564 -1.489 -23.459 1.00 31.69 231 ILE A O 1
ATOM 1824 N N . ALA A 1 232 ? -8.716 -2.345 -25.539 1.00 30.44 232 ALA A N 1
ATOM 1825 C CA . ALA A 1 232 ? -7.822 -1.498 -26.303 1.00 30.44 232 ALA A CA 1
ATOM 1826 C C . ALA A 1 232 ? -8.162 -0.002 -26.260 1.00 30.44 232 ALA A C 1
ATOM 1828 O O . ALA A 1 232 ? -9.292 0.389 -25.990 1.00 30.44 232 ALA A O 1
ATOM 1829 N N . GLY A 1 233 ? -7.177 0.803 -26.655 1.00 27.52 233 GLY A N 1
ATOM 1830 C CA . GLY A 1 233 ? -7.383 2.186 -27.068 1.00 27.52 233 GLY A CA 1
ATOM 1831 C C . GLY A 1 233 ? -7.042 3.187 -25.978 1.00 27.52 233 GLY A C 1
ATOM 1832 O O . GLY A 1 233 ? -7.589 3.143 -24.884 1.00 27.52 233 GLY A O 1
ATOM 1833 N N . ASP A 1 234 ? -6.071 4.027 -26.304 1.00 25.86 234 ASP A N 1
ATOM 1834 C CA . ASP A 1 234 ? -5.915 5.427 -25.931 1.00 25.86 234 ASP A CA 1
ATOM 1835 C C . ASP A 1 234 ? -5.871 5.843 -24.456 1.00 25.86 234 ASP A C 1
ATOM 1837 O O . ASP A 1 234 ? -6.537 5.341 -23.554 1.00 25.86 234 ASP A O 1
ATOM 1841 N N . TYR A 1 235 ? -4.983 6.799 -24.212 1.00 34.31 235 TYR A N 1
ATOM 1842 C CA . TYR A 1 235 ? -4.834 7.53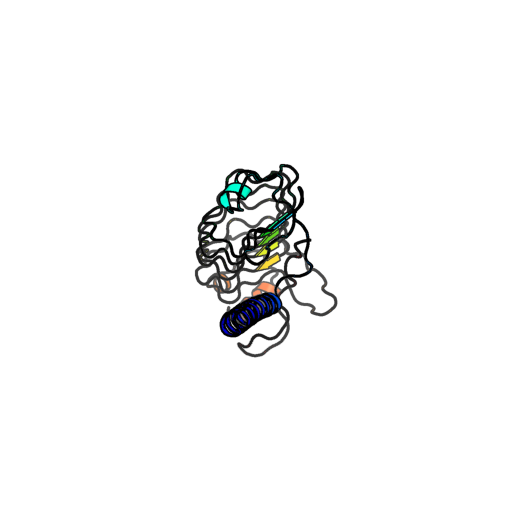4 -22.969 1.00 34.31 235 TYR A CA 1
ATOM 1843 C C . TYR A 1 235 ? -6.040 8.460 -22.769 1.00 34.31 235 TYR A C 1
ATOM 1845 O O . TYR A 1 235 ? -5.925 9.673 -22.895 1.00 34.31 235 TYR A O 1
ATOM 1853 N N . GLN A 1 236 ? -7.204 7.902 -22.450 1.00 27.78 236 GLN A N 1
ATOM 1854 C CA . GLN A 1 236 ? -8.293 8.637 -21.820 1.00 27.78 236 GLN A CA 1
ATOM 1855 C C . GLN A 1 236 ? -8.942 7.737 -20.774 1.00 27.78 236 GLN A C 1
ATOM 1857 O O . GLN A 1 236 ? -9.189 6.563 -21.018 1.00 27.78 236 GLN A O 1
ATOM 1862 N N . TYR A 1 237 ? -9.156 8.300 -19.587 1.00 38.16 237 TYR A N 1
ATOM 1863 C CA . TYR A 1 237 ? -9.957 7.762 -18.489 1.00 38.16 237 TYR A CA 1
ATOM 1864 C C . TYR A 1 237 ? -11.214 7.009 -18.987 1.00 38.16 237 TYR A C 1
ATOM 1866 O O . TYR A 1 237 ? -12.267 7.617 -19.157 1.00 38.16 237 TYR A O 1
ATOM 1874 N N . ALA A 1 238 ? -11.133 5.696 -19.212 1.00 30.34 238 ALA A N 1
ATOM 1875 C CA . ALA A 1 238 ? -12.289 4.867 -19.546 1.00 30.34 238 ALA A CA 1
ATOM 1876 C C . ALA A 1 238 ? -12.019 3.395 -19.197 1.00 30.34 238 ALA A C 1
ATOM 1878 O O . ALA A 1 238 ? -11.072 2.794 -19.696 1.00 30.34 238 ALA A O 1
ATOM 1879 N N . GLY A 1 239 ? -12.872 2.827 -18.342 1.00 31.05 239 GLY A N 1
ATOM 1880 C CA . GLY A 1 239 ? -12.824 1.437 -17.883 1.00 31.05 239 GLY A CA 1
ATOM 1881 C C . GLY A 1 239 ? -12.503 1.364 -16.395 1.00 31.05 239 GLY A C 1
ATOM 1882 O O . GLY A 1 239 ? -11.397 1.712 -15.993 1.00 31.05 239 GLY A O 1
ATOM 1883 N N . GLU A 1 240 ? -13.504 0.985 -15.596 1.00 35.19 240 GLU A N 1
ATOM 1884 C CA . GLU A 1 240 ? -13.522 0.924 -14.125 1.00 35.19 240 GLU A CA 1
ATOM 1885 C C . GLU A 1 240 ? -12.134 0.674 -13.494 1.00 35.19 240 GLU A C 1
ATOM 1887 O O . GLU A 1 240 ? -11.433 -0.260 -13.903 1.00 35.19 240 GLU A O 1
ATOM 1892 N N . PRO A 1 241 ? -11.704 1.482 -12.500 1.00 42.41 241 PRO A N 1
ATOM 1893 C CA . PRO A 1 241 ? -10.507 1.157 -11.736 1.00 42.41 241 PRO A CA 1
ATOM 1894 C C . PRO A 1 241 ? -10.668 -0.248 -11.144 1.00 42.41 241 PRO A C 1
ATOM 1896 O O . PRO A 1 241 ? -11.777 -0.633 -10.773 1.00 42.41 241 PRO A O 1
ATOM 1899 N N . MET A 1 242 ? -9.563 -0.996 -11.050 1.00 42.25 242 MET A N 1
ATOM 1900 C CA . MET A 1 242 ? -9.465 -2.236 -10.267 1.00 42.25 242 MET A CA 1
ATOM 1901 C C . MET A 1 242 ? -10.323 -2.074 -8.998 1.00 42.25 242 MET A C 1
ATOM 1903 O O . MET A 1 242 ? -10.213 -1.010 -8.372 1.00 42.25 242 MET A O 1
ATOM 1907 N N . PRO A 1 243 ? -11.244 -3.014 -8.687 1.00 43.16 243 PRO A N 1
ATOM 1908 C CA . PRO A 1 243 ? -12.230 -2.809 -7.633 1.00 43.16 243 PRO A CA 1
ATOM 1909 C C . PRO A 1 243 ? -11.489 -2.401 -6.368 1.00 43.16 243 PRO A C 1
ATOM 1911 O O . PRO A 1 243 ? -10.673 -3.157 -5.850 1.00 43.16 243 PRO A O 1
ATOM 1914 N N . ARG A 1 244 ? -11.703 -1.146 -5.964 1.00 51.22 244 ARG A N 1
ATOM 1915 C CA . ARG A 1 244 ? -10.926 -0.515 -4.900 1.00 51.22 244 ARG A CA 1
ATOM 1916 C C . ARG A 1 244 ? -11.093 -1.327 -3.616 1.00 51.22 244 ARG A C 1
ATOM 1918 O O . ARG A 1 244 ? -12.196 -1.843 -3.398 1.00 51.22 244 ARG A O 1
ATOM 1925 N N . PRO A 1 245 ? -10.059 -1.399 -2.761 1.00 45.12 245 PRO A N 1
ATOM 1926 C CA . PRO A 1 245 ? -10.190 -2.046 -1.470 1.00 45.12 245 PRO A CA 1
ATOM 1927 C C . PRO A 1 245 ? -11.383 -1.426 -0.748 1.00 45.12 245 PRO A C 1
ATOM 1929 O O . PRO A 1 245 ? -11.472 -0.208 -0.569 1.00 45.12 245 PRO A O 1
ATOM 1932 N N . VAL A 1 246 ? -12.356 -2.267 -0.405 1.00 48.53 246 VAL A N 1
ATOM 1933 C CA . VAL A 1 246 ? -13.542 -1.824 0.321 1.00 48.53 246 VAL A CA 1
A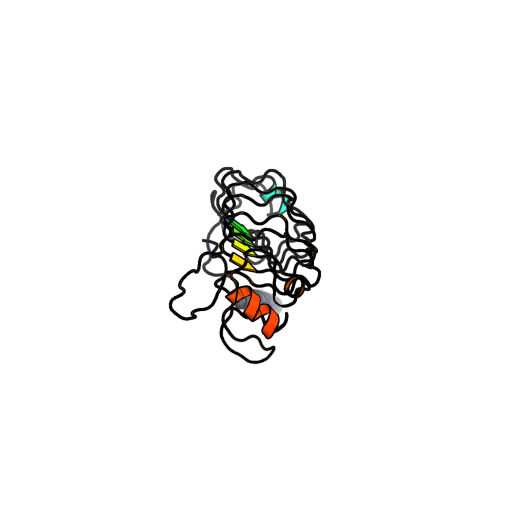TOM 1934 C C . VAL A 1 246 ? -13.154 -1.755 1.793 1.00 48.53 246 VAL A C 1
ATOM 1936 O O . VAL A 1 246 ? -13.160 -2.760 2.514 1.00 48.53 246 VAL A O 1
ATOM 1939 N N . PHE A 1 247 ? -12.775 -0.560 2.236 1.00 46.44 247 PHE A N 1
ATOM 1940 C CA . PHE A 1 247 ? -12.815 -0.197 3.650 1.00 46.44 247 PHE A CA 1
ATOM 1941 C C . PHE A 1 247 ? -14.282 -0.247 4.067 1.00 46.44 247 PHE A C 1
ATOM 1943 O O . PHE A 1 247 ? -15.141 0.285 3.357 1.00 46.44 247 PHE A O 1
ATOM 1950 N N . LEU A 1 248 ? -14.589 -1.025 5.108 1.00 43.56 248 LEU A N 1
ATOM 1951 C CA . LEU A 1 248 ? -15.967 -1.399 5.401 1.00 43.56 248 LEU A CA 1
ATOM 1952 C C . LEU A 1 248 ? -16.726 -0.204 5.930 1.00 43.56 248 LEU A C 1
ATOM 1954 O O . LEU A 1 248 ? -16.474 0.214 7.083 1.00 43.56 248 LEU A O 1
#

Mean predicted aligned error: 13.86 Å

Solvent-accessible surface area (backbone atoms only — not comparable to full-atom values): 14007 Å² total; per-residue (Å²): 131,60,73,66,60,55,52,51,52,52,51,53,49,51,51,51,50,49,53,52,47,51,53,50,54,64,69,66,67,64,92,76,73,84,72,93,74,76,76,52,65,39,35,43,70,59,30,74,89,63,72,69,88,72,81,59,85,89,44,95,66,82,92,44,69,69,63,50,60,75,61,63,48,69,66,20,31,33,42,33,42,25,60,31,83,44,46,59,76,67,84,82,58,43,69,53,26,29,35,42,34,36,30,44,10,50,52,21,34,44,42,78,78,74,40,55,48,24,29,36,42,34,32,36,44,11,51,44,25,44,43,68,30,78,66,55,31,65,52,24,29,36,42,33,40,23,34,18,41,26,41,57,55,52,58,63,31,65,57,31,49,29,38,36,34,30,50,8,61,52,23,43,46,69,59,63,69,58,40,70,64,65,88,70,87,56,98,83,63,91,45,62,84,32,64,33,40,31,58,19,56,24,51,73,65,72,61,58,74,62,58,66,72,56,54,48,55,47,71,76,51,39,47,88,51,54,56,43,60,80,79,85,80,74,100,59,101,75,76,82,75,75,84,67,86,78,81,128

Secondary structure (DSSP, 8-state):
--HHHHHHHHHHHHHHHHHHHHHHHHTT--TT-SS-PPP-SSEEE--TT---SS--TTS-SS--HHHHHTT--TT--EEE-TT---SSPPSSPPTT--EEE-TT-TT--B-----TT--EEE-TT-TT--B--SB--TT--EEE-TT---SBPPBPPTT--EEE-TT-TT--B--S----------TTT-S-TTEE-TT-GGGGT--SSS-HHHHHHHHHH-GGG---SS----SSS-S--S------

Radius of gyration: 22.27 Å; Cα contacts (8 Å, |Δi|>4): 455; chains: 1; bounding box: 50×70×52 Å

Foldseek 3Di:
DPPVVVVVVVVVVVVVVVVVVVVVVVLVPPPPDDDDDDDDLAEDAQAPSNPDPDDPPVPPDDDDVVSCLVPRHLNHQEYHDAPDCDQEGDPPDRLNHAEYAHALNCNHAEYADDHLNHQYYHHHNNQNHAYYHLDDRLNHAEEHQDNYCHQEDHDDHLNHQAYAHANNANPQYYDAEDHDHDDDDDPPQPFRLHDHHQNYNNLVVDHHDDPVVVVVQSVPQDSNRPPSQDDDDDDDPDGDDSPDPDPD

Sequence (248 aa):
MPPILISILLLLFAAAFFLLMVLRVQLSDSRFITKKRRNTRKYICLHPDWRVKGMFEWLVGPPNVQRVLANLPAELEELDVGETDIVSFPAPLPAGLKKLSARDCRSLEVVDALPDSIEVLDFWGCEKLAQLPTSLPTALKELWVVSTALTALPKLPAGLEQLDARCSKQLADLHSEWPEFRPKHYLHSGSLHWLNLCGTPAAKTIAGNLPEDVLQRIKEKGAAGWRFNTIAGDYQYAGEPMPRPVFL

Nearest PDB structures (foldseek):
  4nkh-assembly2_B  TM=6.055E-01  e=3.253E-04  Salmonella enterica subsp. enterica serovar Typhimurium str. 14028S
  4nkg-assembly2_C  TM=4.550E-01  e=3.973E-05  Salmonella enterica subsp. enterica serovar Typhimurium str. 14028S
  3bz5-assembly1_A  TM=7.632E-01  e=2.181E-02  unclassified
  1jl5-assembly1_A  TM=4.854E-01  e=2.664E-03  Yersinia pestis
  8glv-assembly1_EM  TM=3.876E-01  e=2.605E-01  Chlamydomonas reinhardtii

pLDDT: mean 71.34, std 21.22, range [25.86, 97.81]